Protein AF-A0A1X7UA14-F1 (afdb_monomer_lite)

pLDDT: mean 78.99, std 15.37, range [37.97, 97.25]

Radius of gyration: 41.85 Å; chains: 1; bounding box: 56×118×153 Å

Secondary structure (DSSP, 8-state):
--SHHHHHHHHHHTT------PPPPTT-EEEE-TTSSEESSEEEEEEEETTTTEEEEEEEETT--HHHHHHHHHHTT-S-BSSS--EE----TT---STTSPPEEEEEEE-SS--SSGGGSEEEEGGG--S-TT-SSEEEEEEEB-SSS-STT-PPTT-EEEEE-SSTTEEEEEEEETTEEEEEBSTT--HHHHHHHHHHTT-SEEEEEEEE--S----EEE--B-TT---SSGGGGBPPPSS--SS--TTSEEEEEEE--GGG--TT--TT-----------HHHHHHHHHHHHHHHHHHHHHHHHHHHHHHHHHHHHHHHHHHHHHHHHHHHHHHHHHHHHHHHHHHHSSS---

Structure (mmCIF, N/CA/C/O backbone):
data_AF-A0A1X7UA14-F1
#
_entry.id   AF-A0A1X7UA14-F1
#
loop_
_atom_site.group_PDB
_atom_site.id
_atom_site.type_symbol
_atom_site.label_atom_id
_atom_site.label_alt_id
_atom_site.label_comp_id
_atom_site.label_asym_id
_atom_site.label_entity_id
_atom_site.label_seq_id
_atom_site.pdbx_PDB_ins_code
_atom_site.Cartn_x
_atom_site.Cartn_y
_atom_site.Cartn_z
_atom_site.occupancy
_atom_site.B_iso_or_equiv
_atom_site.auth_seq_id
_atom_site.auth_comp_id
_atom_site.auth_asym_id
_atom_site.auth_atom_id
_atom_site.pdbx_PDB_model_num
ATOM 1 N N . MET A 1 1 ? -9.432 -53.716 8.516 1.00 47.81 1 MET A N 1
ATOM 2 C CA . MET A 1 1 ? -8.532 -52.624 8.961 1.00 47.81 1 MET A CA 1
ATOM 3 C C . MET A 1 1 ? -7.978 -51.760 7.819 1.00 47.81 1 MET A C 1
ATOM 5 O O . MET A 1 1 ? -7.181 -50.879 8.092 1.00 47.81 1 MET A O 1
ATOM 9 N N . THR A 1 2 ? -8.410 -51.934 6.564 1.00 50.75 2 THR A N 1
ATOM 10 C CA . THR A 1 2 ? -7.801 -51.258 5.398 1.00 50.75 2 THR A CA 1
ATOM 11 C C . THR A 1 2 ? -8.654 -50.152 4.762 1.00 50.75 2 THR A C 1
ATOM 13 O O . THR A 1 2 ? -8.115 -49.353 4.011 1.00 50.75 2 THR A O 1
ATOM 16 N N . ALA A 1 3 ? -9.944 -50.031 5.102 1.00 46.97 3 ALA A N 1
ATOM 17 C CA . ALA A 1 3 ? -10.831 -49.023 4.501 1.00 46.97 3 ALA A CA 1
ATOM 18 C C . ALA A 1 3 ? -10.836 -47.656 5.225 1.00 46.97 3 ALA A C 1
ATOM 20 O O . ALA A 1 3 ? -11.060 -46.629 4.596 1.00 46.97 3 ALA A O 1
ATOM 21 N N . VAL A 1 4 ? -10.543 -47.612 6.533 1.00 48.75 4 VAL A N 1
ATOM 22 C CA . VAL A 1 4 ? -10.518 -46.348 7.307 1.00 48.75 4 VAL A CA 1
ATOM 23 C C . VAL A 1 4 ? -9.235 -45.548 7.041 1.00 48.75 4 VAL A C 1
ATOM 25 O O . VAL A 1 4 ? -9.242 -44.323 7.085 1.00 48.75 4 VAL A O 1
ATOM 28 N N . LEU A 1 5 ? -8.141 -46.228 6.676 1.00 40.81 5 LEU A N 1
ATOM 29 C CA . LEU A 1 5 ? -6.859 -45.582 6.389 1.00 40.81 5 LEU A CA 1
ATOM 30 C C . LEU A 1 5 ? -6.841 -44.884 5.014 1.00 40.81 5 LEU A C 1
ATOM 32 O O . LEU A 1 5 ? -6.104 -43.925 4.839 1.00 40.81 5 LEU A O 1
ATOM 36 N N . GLN A 1 6 ? -7.683 -45.299 4.058 1.00 51.53 6 GLN A N 1
ATOM 37 C CA . GLN A 1 6 ? -7.767 -44.682 2.723 1.00 51.53 6 GLN A CA 1
ATOM 38 C C . GLN A 1 6 ? -8.616 -43.400 2.682 1.00 51.53 6 GLN A C 1
ATOM 40 O O . GLN A 1 6 ? -8.448 -42.595 1.772 1.00 51.53 6 GLN A O 1
ATOM 45 N N . LEU A 1 7 ? -9.483 -43.177 3.676 1.00 45.91 7 LEU A N 1
ATOM 46 C CA . LEU A 1 7 ? -10.298 -41.959 3.788 1.00 45.91 7 LEU A CA 1
ATOM 47 C C . LEU A 1 7 ? -9.614 -40.841 4.593 1.00 45.91 7 LEU A C 1
ATOM 49 O O . LEU A 1 7 ? -10.025 -39.690 4.498 1.00 45.91 7 LEU A O 1
ATOM 53 N N . LEU A 1 8 ? -8.557 -41.153 5.352 1.00 44.88 8 LEU A N 1
ATOM 54 C CA . LEU A 1 8 ? -7.804 -40.172 6.147 1.00 44.88 8 LEU A CA 1
ATOM 55 C C . LEU A 1 8 ? -6.575 -39.602 5.420 1.00 44.88 8 LEU A C 1
ATOM 57 O O . LEU A 1 8 ? -6.094 -38.536 5.789 1.00 44.88 8 LEU A O 1
ATOM 61 N N . VAL A 1 9 ? -6.088 -40.265 4.367 1.00 47.78 9 VAL A N 1
ATOM 62 C CA . VAL A 1 9 ? -4.932 -39.799 3.577 1.00 47.78 9 VAL A CA 1
ATOM 63 C C . VAL A 1 9 ? -5.232 -38.508 2.786 1.00 47.78 9 VAL A C 1
ATOM 65 O O . VAL A 1 9 ? -4.385 -37.616 2.816 1.00 47.78 9 VAL A O 1
ATOM 68 N N . PRO A 1 10 ? -6.416 -38.306 2.162 1.00 44.31 10 PRO A N 1
ATOM 69 C CA . PRO A 1 10 ? -6.724 -37.042 1.482 1.00 44.31 10 PRO A CA 1
ATOM 70 C C . PRO A 1 10 ? -6.964 -35.881 2.462 1.00 44.31 10 PRO A C 1
ATOM 72 O O . PRO A 1 10 ? -6.681 -34.733 2.135 1.00 44.31 10 PRO A O 1
ATOM 75 N N . LEU A 1 11 ? -7.452 -36.176 3.675 1.00 42.97 11 LEU A N 1
ATOM 76 C CA . LEU A 1 11 ? -7.699 -35.186 4.732 1.00 42.97 11 LEU A CA 1
ATOM 77 C C . LEU A 1 11 ? -6.410 -34.744 5.444 1.00 42.97 11 LEU A C 1
ATOM 79 O O . LEU A 1 11 ? -6.326 -33.596 5.868 1.00 42.97 11 LEU A O 1
ATOM 83 N N . LEU A 1 12 ? -5.388 -35.606 5.527 1.00 38.22 12 LEU A N 1
ATOM 84 C CA . LEU A 1 12 ? -4.070 -35.221 6.051 1.00 38.22 12 LEU A CA 1
ATOM 85 C C . LEU A 1 12 ? -3.212 -34.444 5.034 1.00 38.22 12 LEU A C 1
ATOM 87 O O . LEU A 1 12 ? -2.356 -33.665 5.441 1.00 38.22 12 LEU A O 1
ATOM 91 N N . LEU A 1 13 ? -3.437 -34.630 3.728 1.00 41.09 13 LEU A N 1
ATOM 92 C CA . LEU A 1 13 ? -2.699 -33.926 2.666 1.00 41.09 13 LEU A CA 1
ATOM 93 C C . LEU A 1 13 ? -3.220 -32.506 2.389 1.00 41.09 13 LEU A C 1
ATOM 95 O O . LEU A 1 13 ? -2.492 -31.699 1.820 1.00 41.09 13 LEU A O 1
ATOM 99 N N . ALA A 1 14 ? -4.431 -32.162 2.837 1.00 42.72 14 ALA A N 1
ATOM 100 C CA . ALA A 1 14 ? -4.956 -30.797 2.740 1.00 42.72 14 ALA A CA 1
ATOM 101 C C . ALA A 1 14 ? -4.338 -29.824 3.768 1.00 42.72 14 ALA A C 1
ATOM 103 O O . ALA A 1 14 ? -4.493 -28.615 3.632 1.00 42.72 14 ALA A O 1
ATOM 104 N N . ALA A 1 15 ? -3.623 -30.326 4.784 1.00 43.19 15 ALA A N 1
ATOM 105 C CA . ALA A 1 15 ? -3.025 -29.506 5.842 1.00 43.19 15 ALA A CA 1
ATOM 106 C C . ALA A 1 15 ? -1.594 -29.019 5.534 1.00 43.19 15 ALA A C 1
ATOM 108 O O . ALA A 1 15 ? -0.998 -28.327 6.357 1.00 43.19 15 ALA A O 1
ATOM 109 N N . ILE A 1 16 ? -1.022 -29.388 4.381 1.00 44.94 16 ILE A N 1
ATOM 110 C CA . ILE A 1 16 ? 0.333 -28.977 3.976 1.00 44.94 16 ILE A CA 1
ATOM 111 C C . ILE A 1 16 ? 0.411 -28.775 2.457 1.00 44.94 16 ILE A C 1
ATOM 113 O O . ILE A 1 16 ? 1.412 -29.115 1.828 1.00 44.94 16 ILE A O 1
ATOM 117 N N . ALA A 1 17 ? -0.637 -28.225 1.837 1.00 37.97 17 ALA A N 1
ATOM 118 C CA . ALA A 1 17 ? -0.396 -27.558 0.567 1.00 37.97 17 ALA A CA 1
ATOM 119 C C . ALA A 1 17 ? 0.553 -26.390 0.891 1.00 37.97 17 ALA A C 1
ATOM 121 O O . ALA A 1 17 ? 0.173 -25.534 1.697 1.00 37.97 17 ALA A O 1
ATOM 122 N N . PRO A 1 18 ? 1.796 -26.359 0.368 1.00 43.94 18 PRO A N 1
ATOM 123 C CA . PRO A 1 18 ? 2.566 -25.131 0.428 1.00 43.94 18 PRO A CA 1
ATOM 124 C C . PRO A 1 18 ? 1.669 -24.056 -0.178 1.00 43.94 18 PRO A C 1
ATOM 126 O O . PRO A 1 18 ? 1.014 -24.327 -1.188 1.00 43.94 18 PRO A O 1
ATOM 129 N N . VAL A 1 19 ? 1.591 -22.887 0.468 1.00 51.53 19 VAL A N 1
ATOM 130 C CA . VAL A 1 19 ? 1.054 -21.678 -0.162 1.00 51.53 19 VAL A CA 1
ATOM 131 C C . VAL A 1 19 ? 1.671 -21.675 -1.549 1.00 51.53 19 VAL A C 1
ATOM 133 O O . VAL A 1 19 ? 2.894 -21.603 -1.669 1.00 51.53 19 VAL A O 1
ATOM 136 N N . GLN A 1 20 ? 0.863 -21.956 -2.570 1.00 47.09 20 GLN A N 1
ATOM 137 C CA . GLN A 1 20 ? 1.367 -21.993 -3.925 1.00 47.09 20 GLN A CA 1
ATOM 138 C C . GLN A 1 20 ? 1.848 -20.573 -4.144 1.00 47.09 20 GLN A C 1
ATOM 140 O O . GLN A 1 20 ? 1.012 -19.674 -4.127 1.00 47.09 20 GLN A O 1
ATOM 145 N N . ALA A 1 21 ? 3.170 -20.381 -4.197 1.00 54.56 21 ALA A N 1
ATOM 146 C CA . ALA A 1 21 ? 3.760 -19.074 -4.409 1.00 54.56 21 ALA A CA 1
ATOM 147 C C . ALA A 1 21 ? 3.108 -18.543 -5.681 1.00 54.56 21 ALA A C 1
ATOM 149 O O . ALA A 1 21 ? 3.330 -19.077 -6.774 1.00 54.56 21 ALA A O 1
ATOM 150 N N . ALA A 1 22 ? 2.183 -17.603 -5.510 1.00 67.50 22 ALA A N 1
ATOM 151 C CA . ALA A 1 22 ? 1.614 -16.918 -6.636 1.00 67.50 22 ALA A CA 1
ATOM 152 C C . ALA A 1 22 ? 2.805 -16.174 -7.240 1.00 67.50 22 ALA A C 1
ATOM 154 O O . ALA A 1 22 ? 3.550 -15.491 -6.538 1.00 67.50 22 ALA A O 1
ATOM 155 N N . GLY A 1 23 ? 3.064 -16.389 -8.529 1.00 83.44 23 GLY A N 1
ATOM 156 C CA . GLY A 1 23 ? 4.008 -15.527 -9.228 1.00 83.44 23 GLY A CA 1
ATOM 157 C C . GLY A 1 23 ? 3.571 -14.061 -9.090 1.00 83.44 23 GLY A C 1
ATOM 158 O O . GLY A 1 23 ? 2.425 -13.801 -8.708 1.00 83.44 23 GLY A O 1
ATOM 159 N N . PRO A 1 24 ? 4.449 -13.104 -9.416 1.00 90.19 24 PRO A N 1
ATOM 160 C CA . PRO A 1 24 ? 4.102 -11.692 -9.338 1.00 90.19 24 PRO A CA 1
ATOM 161 C C . PRO A 1 24 ? 2.819 -11.391 -10.126 1.00 90.19 24 PRO A C 1
ATOM 163 O O . PRO A 1 24 ? 2.603 -11.890 -11.236 1.00 90.19 24 PRO A O 1
ATOM 166 N N . SER A 1 25 ? 1.948 -10.580 -9.535 1.00 91.94 25 SER A N 1
ATOM 167 C CA . SER A 1 25 ? 0.769 -10.029 -10.185 1.00 91.94 25 SER A CA 1
ATOM 168 C C . SER A 1 25 ? 1.175 -8.913 -11.144 1.00 91.94 25 SER A C 1
ATOM 170 O O . SER A 1 25 ? 2.172 -8.214 -10.963 1.00 91.94 25 SER A O 1
ATOM 172 N N . ASN A 1 26 ? 0.355 -8.693 -12.174 1.00 93.12 26 ASN A N 1
ATOM 173 C CA . ASN A 1 26 ? 0.520 -7.554 -13.068 1.00 93.12 26 ASN A CA 1
ATOM 174 C C . ASN A 1 26 ? 0.621 -6.243 -12.272 1.00 93.12 26 ASN A C 1
ATOM 176 O O . ASN A 1 26 ? -0.222 -5.971 -11.421 1.00 93.12 26 ASN A O 1
ATOM 180 N N . GLY A 1 27 ? 1.621 -5.426 -12.577 1.00 92.88 27 GLY A N 1
ATOM 181 C CA . GLY A 1 27 ? 1.855 -4.158 -11.902 1.00 92.88 27 GLY A CA 1
ATOM 182 C C . GLY A 1 27 ? 2.607 -4.250 -10.579 1.00 92.88 27 GLY A C 1
ATOM 183 O O . GLY A 1 27 ? 2.785 -3.203 -9.957 1.00 92.88 27 GLY A O 1
ATOM 184 N N . ASP A 1 28 ? 3.062 -5.437 -10.164 1.00 94.38 28 ASP A N 1
ATOM 185 C CA . ASP A 1 28 ? 3.907 -5.570 -8.980 1.00 94.38 28 ASP A CA 1
ATOM 186 C C . ASP A 1 28 ? 5.175 -4.730 -9.088 1.00 94.38 28 ASP A C 1
ATOM 188 O O . ASP A 1 28 ? 5.792 -4.641 -10.153 1.00 94.38 28 ASP A O 1
ATOM 192 N N . LEU A 1 29 ? 5.567 -4.127 -7.967 1.00 94.44 29 LEU A N 1
ATOM 193 C CA . LEU A 1 29 ? 6.741 -3.272 -7.869 1.00 94.44 29 LEU A CA 1
ATOM 194 C C . LEU A 1 29 ? 7.830 -3.922 -7.027 1.00 94.44 29 LEU A C 1
ATOM 196 O O . LEU A 1 29 ? 7.560 -4.610 -6.042 1.00 94.44 29 LEU A O 1
ATOM 200 N N . ARG A 1 30 ? 9.077 -3.611 -7.372 1.00 92.25 30 ARG A N 1
ATOM 201 C CA . ARG A 1 30 ? 10.235 -3.837 -6.505 1.00 92.25 30 ARG A CA 1
ATOM 202 C C . ARG A 1 30 ? 11.231 -2.696 -6.640 1.00 92.25 30 ARG A C 1
ATOM 204 O O . ARG A 1 30 ? 11.323 -2.064 -7.695 1.00 92.25 30 ARG A O 1
ATOM 211 N N . LEU A 1 31 ? 11.989 -2.465 -5.574 1.00 91.44 31 LEU A N 1
ATOM 212 C CA . LEU A 1 31 ? 13.153 -1.587 -5.593 1.00 91.44 31 LEU A CA 1
ATOM 213 C C . LEU A 1 31 ? 14.404 -2.453 -5.656 1.00 91.44 31 LEU A C 1
ATOM 215 O O . LEU A 1 31 ? 14.527 -3.413 -4.895 1.00 91.44 31 LEU A O 1
ATOM 219 N N . VAL A 1 32 ? 15.317 -2.133 -6.566 1.00 89.75 32 VAL A N 1
ATOM 220 C CA . VAL A 1 32 ? 16.557 -2.891 -6.767 1.00 89.75 32 VAL A CA 1
ATOM 221 C C . VAL A 1 32 ? 17.751 -2.018 -6.401 1.00 89.75 32 VAL A C 1
ATOM 223 O O . VAL A 1 32 ? 17.850 -0.876 -6.842 1.00 89.75 32 VAL A O 1
ATOM 226 N N . ASN A 1 33 ? 18.632 -2.519 -5.540 1.00 84.38 33 ASN A N 1
ATOM 227 C CA . ASN A 1 33 ? 19.829 -1.788 -5.123 1.00 84.38 33 ASN A CA 1
ATOM 228 C C . ASN A 1 33 ? 20.939 -1.849 -6.188 1.00 84.38 33 ASN A C 1
ATOM 230 O O . ASN A 1 33 ? 20.841 -2.576 -7.174 1.00 84.38 33 ASN A O 1
ATOM 234 N N . SER A 1 34 ? 22.049 -1.156 -5.929 1.00 71.00 34 SER A N 1
ATOM 235 C CA . SER A 1 34 ? 23.219 -1.106 -6.818 1.00 71.00 34 SER A CA 1
ATOM 236 C C . SER A 1 34 ? 23.961 -2.432 -7.023 1.00 71.00 34 SER A C 1
ATOM 238 O O . SER A 1 34 ? 24.929 -2.491 -7.777 1.00 71.00 34 SER A O 1
ATOM 240 N N . THR A 1 35 ? 23.555 -3.505 -6.338 1.00 71.94 35 THR A N 1
ATOM 241 C CA . THR A 1 35 ? 24.084 -4.858 -6.553 1.00 71.94 35 THR A CA 1
ATOM 242 C C . THR A 1 35 ? 23.110 -5.754 -7.320 1.00 71.94 35 THR A C 1
ATOM 244 O O . THR A 1 35 ? 23.381 -6.945 -7.471 1.00 71.94 35 THR A O 1
ATOM 247 N N . GLY A 1 36 ? 21.993 -5.203 -7.814 1.00 68.81 36 GLY A N 1
ATOM 248 C CA . GLY A 1 36 ? 20.972 -5.931 -8.571 1.00 68.81 36 GLY A CA 1
ATOM 249 C C . GLY A 1 36 ? 20.000 -6.744 -7.706 1.00 68.81 36 GLY A C 1
ATOM 250 O O . GLY A 1 36 ? 19.187 -7.493 -8.242 1.00 68.81 36 GLY A O 1
ATOM 251 N N . GLY A 1 37 ? 20.064 -6.623 -6.375 1.00 74.12 37 GLY A N 1
ATOM 252 C CA . GLY A 1 37 ? 19.201 -7.353 -5.440 1.00 74.12 37 GLY A CA 1
ATOM 253 C C . GLY A 1 37 ? 17.972 -6.553 -4.987 1.00 74.12 37 GLY A C 1
ATOM 254 O O . GLY A 1 37 ? 18.018 -5.319 -4.971 1.00 74.12 37 GLY A O 1
ATOM 255 N N . PRO A 1 38 ? 16.879 -7.225 -4.567 1.00 78.75 38 PRO A N 1
ATOM 256 C CA . PRO A 1 38 ? 15.721 -6.541 -4.008 1.00 78.75 38 PRO A CA 1
ATOM 257 C C . PRO A 1 38 ? 16.111 -5.793 -2.732 1.00 78.75 38 PRO A C 1
ATOM 259 O O . PRO A 1 38 ? 16.848 -6.296 -1.880 1.00 78.75 38 PRO A O 1
ATOM 262 N N . SER A 1 39 ? 15.588 -4.586 -2.596 1.00 85.00 39 SER A N 1
ATOM 263 C CA . SER A 1 39 ? 15.793 -3.704 -1.461 1.00 85.00 39 SER A CA 1
ATOM 264 C C . SER A 1 39 ? 14.446 -3.261 -0.915 1.00 85.00 39 SER A C 1
ATOM 266 O O . SER A 1 39 ? 13.519 -2.974 -1.666 1.00 85.00 39 SER A O 1
ATOM 268 N N . ALA A 1 40 ? 14.332 -3.220 0.411 1.00 82.06 40 ALA A N 1
ATOM 269 C CA . ALA A 1 40 ? 13.072 -2.892 1.065 1.00 82.06 40 ALA A CA 1
ATOM 270 C C . ALA A 1 40 ? 12.764 -1.389 0.988 1.00 82.06 40 ALA A C 1
ATOM 272 O O . ALA A 1 40 ? 11.647 -0.995 0.683 1.00 82.06 40 ALA A O 1
ATOM 273 N N . LEU A 1 41 ? 13.754 -0.539 1.272 1.00 85.88 41 LEU A N 1
ATOM 274 C CA . LEU A 1 41 ? 13.518 0.888 1.514 1.00 85.88 41 LEU A CA 1
ATOM 275 C C . LEU A 1 41 ? 13.961 1.792 0.374 1.00 85.88 41 LEU A C 1
ATOM 277 O O . LEU A 1 41 ? 13.436 2.895 0.260 1.00 85.88 41 LEU A O 1
ATOM 281 N N . GLU A 1 42 ? 14.919 1.366 -0.445 1.00 88.88 42 GLU A N 1
ATOM 282 C CA . GLU A 1 42 ? 15.432 2.218 -1.513 1.00 88.88 42 GLU A CA 1
ATOM 283 C C . GLU A 1 42 ? 16.012 1.448 -2.693 1.00 88.88 42 GLU A C 1
ATOM 285 O O . GLU A 1 42 ? 16.594 0.382 -2.509 1.00 88.88 42 GLU A O 1
ATOM 290 N N . GLY A 1 43 ? 15.894 1.990 -3.900 1.00 90.19 43 GLY A N 1
ATOM 291 C CA . GLY A 1 43 ? 16.455 1.370 -5.096 1.00 90.19 43 GLY A CA 1
ATOM 292 C C . GLY A 1 43 ? 15.859 1.891 -6.397 1.00 90.19 43 GLY A C 1
ATOM 293 O O . GLY A 1 43 ? 14.924 2.695 -6.402 1.00 90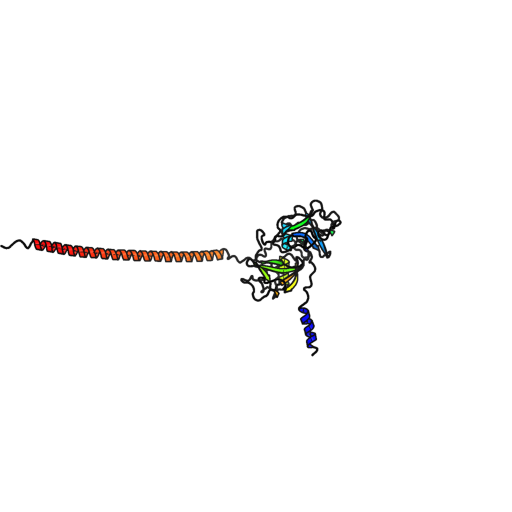.19 43 GLY A O 1
ATOM 294 N N . ALA A 1 44 ? 16.390 1.394 -7.511 1.00 89.81 44 ALA A N 1
ATOM 295 C CA . ALA A 1 44 ? 15.836 1.596 -8.840 1.00 89.81 44 ALA A CA 1
ATOM 296 C C . ALA A 1 44 ? 14.466 0.912 -8.953 1.00 89.81 44 ALA A C 1
ATOM 298 O O . ALA A 1 44 ? 14.308 -0.257 -8.585 1.00 89.81 44 ALA A O 1
ATOM 299 N N . LEU A 1 45 ? 13.474 1.650 -9.450 1.00 92.06 45 LEU A N 1
ATOM 300 C CA . LEU A 1 45 ? 12.113 1.149 -9.604 1.00 92.06 45 LEU A CA 1
ATOM 301 C C . LEU A 1 45 ? 11.998 0.172 -10.773 1.00 92.06 45 LEU A C 1
ATOM 303 O O . LEU A 1 45 ? 12.281 0.518 -11.923 1.00 92.06 45 LEU A O 1
ATOM 307 N N . GLN A 1 46 ? 11.468 -1.011 -10.483 1.00 92.75 46 GLN A N 1
ATOM 308 C CA . GLN A 1 46 ? 11.078 -1.986 -11.491 1.00 92.75 46 GLN A CA 1
ATOM 309 C C . GLN A 1 46 ? 9.619 -2.391 -11.322 1.00 92.75 46 GLN A C 1
ATOM 311 O O . GLN A 1 46 ? 9.092 -2.417 -10.207 1.00 92.75 46 GLN A O 1
ATOM 316 N N . ILE A 1 47 ? 8.991 -2.727 -12.445 1.00 94.25 47 ILE A N 1
ATOM 317 C CA . ILE A 1 47 ? 7.611 -3.201 -12.514 1.00 94.25 47 ILE A CA 1
ATOM 318 C C . ILE A 1 47 ? 7.546 -4.551 -13.222 1.00 94.25 47 ILE A C 1
ATOM 320 O O . ILE A 1 47 ? 8.277 -4.790 -14.188 1.00 94.25 47 ILE A O 1
ATOM 324 N N . TYR A 1 48 ? 6.655 -5.418 -12.760 1.00 94.00 48 TYR A N 1
ATOM 325 C CA . TYR A 1 48 ? 6.291 -6.644 -13.452 1.00 94.00 48 TYR A CA 1
ATOM 326 C C . TYR A 1 48 ? 5.070 -6.421 -14.346 1.00 94.00 48 TYR A C 1
ATOM 328 O O . TYR A 1 48 ? 4.032 -5.952 -13.876 1.00 94.00 48 TYR A O 1
ATOM 336 N N . LEU A 1 49 ? 5.154 -6.791 -15.626 1.00 92.00 49 LEU A N 1
ATOM 337 C CA . LEU A 1 49 ? 3.992 -6.819 -16.520 1.00 92.00 49 LEU A CA 1
ATOM 338 C C . LEU A 1 49 ? 3.647 -8.256 -16.906 1.00 92.00 49 LEU A C 1
ATOM 340 O O . LEU A 1 49 ? 4.428 -8.946 -17.567 1.00 92.00 49 LEU A O 1
ATOM 344 N N . ALA A 1 50 ? 2.436 -8.690 -16.553 1.00 88.50 50 ALA A N 1
ATOM 345 C CA . ALA A 1 50 ? 1.986 -10.064 -16.785 1.00 88.50 50 ALA A CA 1
ATOM 346 C C . ALA A 1 50 ? 1.808 -10.402 -18.275 1.00 88.50 50 ALA A C 1
ATOM 348 O O . ALA A 1 50 ? 1.858 -11.571 -18.645 1.00 88.50 50 ALA A O 1
ATOM 349 N N . THR A 1 51 ? 1.637 -9.397 -19.141 1.00 82.88 51 THR A N 1
ATOM 350 C CA . THR A 1 51 ? 1.546 -9.582 -20.600 1.00 82.88 51 THR A CA 1
ATOM 351 C C . THR A 1 51 ? 2.811 -10.200 -21.188 1.00 82.88 51 THR A C 1
ATOM 35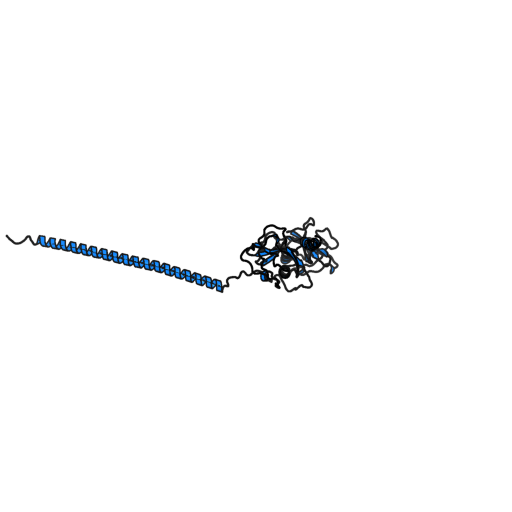3 O O . THR A 1 51 ? 2.719 -11.029 -22.089 1.00 82.88 51 THR A O 1
ATOM 356 N N . ASN A 1 52 ? 3.975 -9.825 -20.651 1.00 78.75 52 ASN A N 1
ATOM 357 C CA . ASN A 1 52 ? 5.280 -10.305 -21.109 1.00 78.75 52 ASN A CA 1
ATOM 358 C C . ASN A 1 52 ? 5.913 -11.291 -20.122 1.00 78.75 52 ASN A C 1
ATOM 360 O O . ASN A 1 52 ? 6.880 -11.967 -20.462 1.00 78.75 52 ASN A O 1
ATOM 364 N N . GLY A 1 53 ? 5.375 -11.379 -18.904 1.00 88.56 53 GLY A N 1
ATOM 365 C CA . GLY A 1 53 ? 5.888 -12.247 -17.855 1.00 88.56 53 GLY A CA 1
ATOM 366 C C . GLY A 1 53 ? 7.258 -11.817 -17.329 1.00 88.56 53 GLY A C 1
ATOM 367 O O . GLY A 1 53 ? 8.002 -12.658 -16.826 1.00 88.56 53 GLY A O 1
ATOM 368 N N . THR A 1 54 ? 7.613 -10.536 -17.461 1.00 90.12 54 THR A N 1
ATOM 369 C CA . THR A 1 54 ? 8.955 -10.019 -17.169 1.00 90.12 54 THR A CA 1
ATOM 370 C C . THR A 1 54 ? 8.935 -8.812 -16.241 1.00 90.12 54 THR A C 1
ATOM 372 O O . THR A 1 54 ? 7.990 -8.021 -16.213 1.00 90.12 54 THR A O 1
ATOM 375 N N . TRP A 1 55 ? 10.030 -8.674 -15.494 1.00 91.69 55 TRP A N 1
ATOM 376 C CA . TRP A 1 55 ? 10.393 -7.442 -14.806 1.00 91.69 55 TRP A CA 1
ATOM 377 C C . TRP A 1 55 ? 11.083 -6.490 -15.777 1.00 91.69 55 TRP A C 1
ATOM 379 O O . TRP A 1 55 ? 11.879 -6.923 -16.612 1.00 91.69 55 TRP A O 1
ATOM 389 N N . GLY A 1 56 ? 10.816 -5.198 -15.636 1.00 89.94 56 GLY A N 1
ATOM 390 C CA . GLY A 1 56 ? 11.470 -4.178 -16.439 1.00 89.94 56 GLY A CA 1
ATOM 391 C C . GLY A 1 56 ? 11.499 -2.814 -15.776 1.00 89.94 56 GLY A C 1
ATOM 392 O O . GLY A 1 56 ? 10.831 -2.572 -14.766 1.00 89.94 56 GLY A O 1
ATOM 393 N N . ALA A 1 57 ? 12.307 -1.927 -16.346 1.00 89.50 57 ALA A N 1
ATOM 394 C CA . ALA A 1 57 ? 12.486 -0.588 -15.816 1.00 89.50 57 ALA A CA 1
ATOM 395 C C . ALA A 1 57 ? 11.273 0.308 -16.114 1.00 89.50 57 ALA A C 1
ATOM 397 O O . ALA A 1 57 ? 10.532 0.106 -17.085 1.00 89.50 57 ALA A O 1
ATOM 398 N N . VAL A 1 58 ? 11.084 1.318 -15.266 1.00 90.69 58 VAL A N 1
ATOM 399 C CA . VAL A 1 58 ? 10.040 2.338 -15.412 1.00 90.69 58 VAL A CA 1
ATOM 400 C C . VAL A 1 58 ? 10.696 3.675 -15.726 1.00 90.69 58 VAL A C 1
ATOM 402 O O . VAL A 1 58 ? 11.385 4.230 -14.876 1.00 90.69 58 VAL A O 1
ATOM 405 N N . CYS A 1 59 ? 10.459 4.217 -16.917 1.00 88.94 59 CYS A N 1
ATOM 406 C CA . CYS A 1 59 ? 10.988 5.519 -17.315 1.00 88.94 59 CYS A CA 1
ATOM 407 C C . CYS A 1 59 ? 10.028 6.648 -16.936 1.00 88.94 59 CYS A C 1
ATOM 409 O O . CYS A 1 59 ? 8.869 6.680 -17.367 1.00 88.94 59 CYS A O 1
ATOM 411 N N . VAL A 1 60 ? 10.530 7.607 -16.160 1.00 86.94 60 VAL A N 1
ATOM 412 C CA . VAL A 1 60 ? 9.804 8.818 -15.761 1.00 86.94 60 VAL A CA 1
ATOM 413 C C . VAL A 1 60 ? 10.395 10.049 -16.435 1.00 86.94 60 VAL A C 1
ATOM 415 O O . VAL A 1 60 ? 11.579 10.088 -16.771 1.00 86.94 60 VAL A O 1
ATOM 418 N N . ARG A 1 61 ? 9.568 11.080 -16.629 1.00 78.62 61 ARG A N 1
ATOM 419 C CA . ARG A 1 61 ? 10.021 12.371 -17.160 1.00 78.62 61 ARG A CA 1
ATOM 420 C C . ARG A 1 61 ? 10.733 13.175 -16.068 1.00 78.62 61 ARG A C 1
ATOM 422 O O . ARG A 1 61 ? 10.252 13.208 -14.942 1.00 78.62 61 ARG A O 1
ATOM 429 N N . ALA A 1 62 ? 11.837 13.853 -16.376 1.00 67.00 62 ALA A N 1
ATOM 430 C CA . ALA A 1 62 ? 12.521 14.736 -15.430 1.00 67.00 62 ALA A CA 1
ATOM 431 C C . ALA A 1 62 ? 11.565 15.830 -14.946 1.00 67.00 62 ALA A C 1
ATOM 433 O O . ALA A 1 62 ? 10.781 16.388 -15.717 1.00 67.00 62 ALA A O 1
ATOM 434 N N . GLY A 1 63 ? 11.616 16.109 -13.644 1.00 65.44 63 GLY A N 1
ATOM 435 C CA . GLY A 1 63 ? 10.593 16.911 -12.974 1.00 65.44 63 GLY A CA 1
ATOM 436 C C . GLY A 1 63 ? 9.340 16.115 -12.590 1.00 65.44 63 GLY A C 1
ATOM 437 O O . GLY A 1 63 ? 8.370 16.720 -12.134 1.00 65.44 63 GLY A O 1
ATOM 438 N N . SER A 1 64 ? 9.354 14.782 -12.739 1.00 65.06 64 SER A N 1
ATOM 439 C CA . SER A 1 64 ? 8.364 13.878 -12.149 1.00 65.06 64 SER A CA 1
ATOM 440 C C . SER A 1 64 ? 8.158 14.213 -10.674 1.00 65.06 64 SER A C 1
ATOM 442 O O . SER A 1 64 ? 9.103 14.434 -9.915 1.00 65.06 64 SER A O 1
ATOM 444 N N . ASN A 1 65 ? 6.893 14.295 -10.296 1.00 69.81 65 ASN A N 1
ATOM 445 C CA . ASN A 1 65 ? 6.426 14.951 -9.090 1.00 69.81 65 ASN A CA 1
ATOM 446 C C . ASN A 1 65 ? 6.441 14.035 -7.852 1.00 69.81 65 ASN A C 1
ATOM 448 O O . ASN A 1 65 ? 6.606 12.817 -7.935 1.00 69.81 65 ASN A O 1
ATOM 452 N N . LYS A 1 66 ? 6.258 14.640 -6.671 1.00 82.62 66 LYS A N 1
ATOM 453 C CA . LYS A 1 66 ? 6.201 13.960 -5.363 1.00 82.62 66 LYS A CA 1
ATOM 454 C C . LYS A 1 66 ? 5.117 12.871 -5.321 1.00 82.62 66 LYS A C 1
ATOM 456 O O . LYS A 1 66 ? 5.235 11.893 -4.584 1.00 82.62 66 LYS A O 1
ATOM 461 N N . GLU A 1 67 ? 4.066 13.033 -6.114 1.00 87.62 67 GLU A N 1
ATOM 462 C CA . GLU A 1 67 ? 2.924 12.133 -6.218 1.00 87.62 67 GLU A CA 1
ATOM 463 C C . GLU A 1 67 ? 3.309 10.749 -6.754 1.00 87.62 67 GLU A C 1
ATOM 465 O O . GLU A 1 67 ? 2.813 9.746 -6.236 1.00 87.62 67 GLU A O 1
ATOM 470 N N . LEU A 1 68 ? 4.220 10.674 -7.732 1.00 90.25 68 LEU A N 1
ATOM 471 C CA . LEU A 1 68 ? 4.708 9.403 -8.276 1.00 90.25 68 LEU A CA 1
ATOM 472 C C . LEU A 1 68 ? 5.483 8.603 -7.225 1.00 90.25 68 LEU A C 1
ATOM 474 O O . LEU A 1 68 ? 5.172 7.439 -6.985 1.00 90.25 68 LEU A O 1
ATOM 478 N N . TYR A 1 69 ? 6.438 9.233 -6.540 1.00 90.06 69 TYR A N 1
ATOM 479 C CA . TYR A 1 69 ? 7.212 8.564 -5.492 1.00 90.06 69 TYR A CA 1
ATOM 480 C C . TYR A 1 69 ? 6.318 8.100 -4.332 1.00 90.06 69 TYR A C 1
ATOM 482 O O . TYR A 1 69 ? 6.473 6.986 -3.834 1.00 90.06 69 TYR A O 1
ATOM 490 N N . ASN A 1 70 ? 5.327 8.909 -3.941 1.00 88.38 70 ASN A N 1
ATOM 491 C CA . ASN A 1 70 ? 4.338 8.497 -2.944 1.00 88.38 70 ASN A CA 1
ATOM 492 C C . ASN A 1 70 ? 3.484 7.316 -3.415 1.00 88.38 70 ASN A C 1
ATOM 494 O O . ASN A 1 70 ? 3.257 6.409 -2.624 1.00 88.38 70 ASN A O 1
ATOM 498 N N . THR A 1 71 ? 3.049 7.306 -4.678 1.00 89.94 71 THR A N 1
ATOM 499 C CA . THR A 1 71 ? 2.297 6.189 -5.279 1.00 89.94 71 THR A CA 1
ATOM 500 C C . THR A 1 71 ? 3.094 4.888 -5.190 1.00 89.94 71 THR A C 1
ATOM 502 O O . THR A 1 71 ? 2.580 3.881 -4.711 1.00 89.94 71 THR A O 1
ATOM 505 N N . VAL A 1 72 ? 4.375 4.923 -5.573 1.00 92.19 72 VAL A N 1
ATOM 506 C CA . VAL A 1 72 ? 5.275 3.760 -5.512 1.00 92.19 72 VAL A CA 1
ATOM 507 C C . VAL A 1 72 ? 5.448 3.266 -4.079 1.00 92.19 72 VAL A C 1
ATOM 509 O O . VAL A 1 72 ? 5.217 2.094 -3.796 1.00 92.19 72 VAL A O 1
ATOM 512 N N . CYS A 1 73 ? 5.823 4.156 -3.157 1.00 89.81 73 CYS A N 1
ATOM 513 C CA . CYS A 1 73 ? 6.053 3.767 -1.770 1.00 89.81 73 CYS A CA 1
ATOM 514 C C . CYS A 1 73 ? 4.783 3.235 -1.101 1.00 89.81 73 CYS A C 1
ATOM 516 O O . CYS A 1 73 ? 4.862 2.275 -0.342 1.00 89.81 73 CYS A O 1
ATOM 518 N N . GLN A 1 74 ? 3.615 3.800 -1.411 1.00 86.56 74 GLN A N 1
ATOM 519 C CA . GLN A 1 74 ? 2.340 3.306 -0.892 1.00 86.56 74 GLN A CA 1
ATOM 520 C C . GLN A 1 74 ? 1.958 1.944 -1.450 1.00 86.56 74 GLN A C 1
ATOM 522 O O . GLN A 1 74 ? 1.527 1.089 -0.677 1.00 86.56 74 GLN A O 1
ATOM 527 N N . GLN A 1 75 ? 2.167 1.706 -2.745 1.00 90.38 75 GLN A N 1
ATOM 528 C CA . GLN A 1 75 ? 1.945 0.386 -3.330 1.00 90.38 75 GLN A CA 1
ATOM 529 C C . GLN A 1 75 ? 2.872 -0.676 -2.705 1.00 90.38 75 GLN A C 1
ATOM 531 O O . GLN A 1 75 ? 2.461 -1.817 -2.521 1.00 90.38 75 GLN A O 1
ATOM 536 N N . LEU A 1 76 ? 4.089 -0.291 -2.304 1.00 89.25 76 LEU A N 1
ATOM 537 C CA . LEU A 1 76 ? 5.031 -1.136 -1.555 1.00 89.25 76 LEU A CA 1
ATOM 538 C C . LEU A 1 76 ? 4.698 -1.266 -0.050 1.00 89.25 76 LEU A C 1
ATOM 540 O O . LEU A 1 76 ? 5.436 -1.915 0.689 1.00 89.25 76 LEU A O 1
ATOM 544 N N . GLY A 1 77 ? 3.614 -0.646 0.429 1.00 83.38 77 GLY A N 1
ATOM 545 C CA . GLY A 1 77 ? 3.162 -0.720 1.824 1.00 83.38 77 GLY A CA 1
ATOM 546 C C . GLY A 1 77 ? 3.743 0.343 2.768 1.00 83.38 77 GLY A C 1
ATOM 547 O O . GLY A 1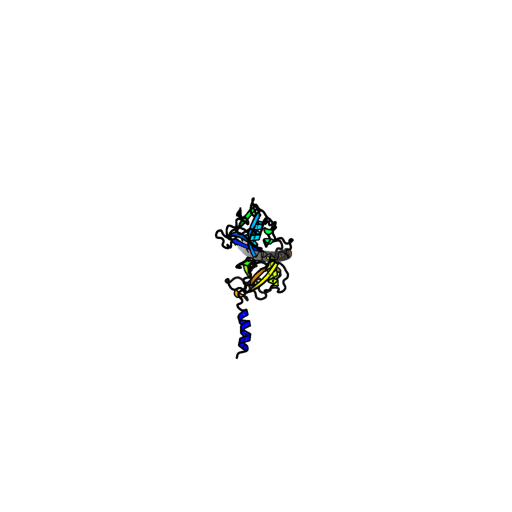 77 ? 3.442 0.334 3.964 1.00 83.38 77 GLY A O 1
ATOM 548 N N . TYR A 1 78 ? 4.542 1.287 2.266 1.00 83.69 78 TYR A N 1
ATOM 549 C CA . TYR A 1 78 ? 5.083 2.411 3.037 1.00 83.69 78 TYR A CA 1
ATOM 550 C C . TYR A 1 78 ? 4.121 3.604 3.072 1.00 83.69 78 TYR A C 1
ATOM 552 O O . TYR A 1 78 ? 3.242 3.766 2.233 1.00 83.69 78 TYR A O 1
ATOM 560 N N . THR A 1 79 ? 4.282 4.503 4.044 1.00 77.75 79 THR A N 1
ATOM 561 C CA . THR A 1 79 ? 3.374 5.656 4.185 1.00 77.75 79 THR A CA 1
ATOM 562 C C . THR A 1 79 ? 3.608 6.739 3.126 1.00 77.75 79 THR A C 1
ATOM 564 O O . THR A 1 79 ? 2.684 7.482 2.790 1.00 77.75 79 THR A O 1
ATOM 567 N N . GLY A 1 80 ? 4.824 6.829 2.584 1.00 82.81 80 GLY A N 1
ATOM 568 C CA . GLY A 1 80 ? 5.201 7.784 1.544 1.00 82.81 80 GLY A CA 1
ATOM 569 C C . GLY A 1 80 ? 6.697 7.749 1.234 1.00 82.81 80 GLY A C 1
ATOM 570 O O . GLY A 1 80 ? 7.441 6.946 1.805 1.00 82.81 80 GLY A O 1
ATOM 571 N N . ALA A 1 81 ? 7.124 8.631 0.333 1.00 87.25 81 ALA A N 1
ATOM 572 C CA . ALA A 1 81 ? 8.511 8.744 -0.109 1.00 87.25 81 ALA A CA 1
ATOM 573 C C . ALA A 1 81 ? 9.290 9.846 0.620 1.00 87.25 81 ALA A C 1
ATOM 575 O O . ALA A 1 81 ? 8.758 10.930 0.877 1.00 87.25 81 ALA A O 1
ATOM 576 N N . ASP A 1 82 ? 10.566 9.589 0.900 1.00 85.19 82 ASP A N 1
ATOM 577 C CA . ASP A 1 82 ? 11.489 10.511 1.571 1.00 85.19 82 ASP A CA 1
ATOM 578 C C . ASP A 1 82 ? 12.155 11.486 0.576 1.00 85.19 82 ASP A C 1
ATOM 580 O O . ASP A 1 82 ? 13.367 11.494 0.376 1.00 85.19 82 ASP A O 1
ATOM 584 N N . GLY A 1 83 ? 11.332 12.291 -0.109 1.00 73.50 83 GLY A N 1
ATOM 585 C CA . GLY A 1 83 ? 11.772 13.303 -1.080 1.00 73.50 83 GLY A CA 1
ATOM 586 C C . GLY A 1 83 ? 11.445 12.978 -2.543 1.00 73.50 83 GLY A C 1
ATOM 587 O O . GLY A 1 83 ? 10.723 12.031 -2.851 1.00 73.50 83 GLY A O 1
ATOM 588 N N . THR A 1 84 ? 11.933 13.822 -3.456 1.00 66.50 84 THR A N 1
ATOM 589 C CA . THR A 1 84 ? 11.902 13.586 -4.909 1.00 66.50 84 THR A CA 1
ATOM 590 C C . THR A 1 84 ? 13.245 12.984 -5.301 1.00 66.50 84 THR A C 1
ATOM 592 O O . THR A 1 84 ? 14.268 13.660 -5.189 1.00 66.50 84 THR A O 1
ATOM 595 N N . GLY A 1 85 ? 13.249 11.699 -5.648 1.00 63.12 85 GLY A N 1
ATOM 596 C CA . GLY A 1 85 ? 14.469 10.914 -5.833 1.00 63.12 85 GLY A CA 1
ATOM 597 C C . GLY A 1 85 ? 15.377 11.377 -6.978 1.00 63.12 85 GLY A C 1
ATOM 598 O O . GLY A 1 85 ? 15.019 12.220 -7.800 1.00 63.12 85 GLY A O 1
ATOM 599 N N . SER A 1 86 ? 16.569 10.779 -7.025 1.00 70.25 86 SER A N 1
ATOM 600 C CA . SER A 1 86 ? 17.457 10.815 -8.194 1.00 70.25 86 SER A CA 1
ATOM 601 C C . SER A 1 86 ? 16.909 9.897 -9.295 1.00 70.25 86 SER A C 1
ATOM 603 O O . SER A 1 86 ? 15.992 9.109 -9.053 1.00 70.25 86 SER A O 1
ATOM 605 N N . TYR A 1 87 ? 17.456 9.965 -10.504 1.00 77.38 87 TYR A N 1
ATOM 606 C CA . TYR A 1 87 ? 17.126 9.029 -11.577 1.00 77.38 87 TYR A CA 1
ATOM 607 C C . TYR A 1 87 ? 18.374 8.606 -12.344 1.00 77.38 87 TYR A C 1
ATOM 609 O O . TYR A 1 87 ? 19.344 9.356 -12.456 1.00 77.38 87 TYR A O 1
ATOM 617 N N . VAL A 1 88 ? 18.337 7.382 -12.861 1.00 73.88 88 VAL A N 1
ATOM 618 C CA . VAL A 1 88 ? 19.385 6.803 -13.699 1.00 73.88 88 VAL A CA 1
ATOM 619 C C . VAL A 1 88 ? 19.016 7.042 -15.159 1.00 73.88 88 VAL A C 1
ATOM 621 O O . VAL A 1 88 ? 17.934 6.658 -15.601 1.00 73.88 88 VAL A O 1
ATOM 624 N N . THR A 1 89 ? 19.891 7.725 -15.894 1.00 73.62 89 THR A N 1
ATOM 625 C CA . THR A 1 89 ? 19.699 8.085 -17.309 1.00 73.62 89 THR A CA 1
ATOM 626 C C . THR A 1 89 ? 20.362 7.068 -18.241 1.00 73.62 89 THR A C 1
ATOM 628 O O . THR A 1 89 ? 21.198 6.281 -17.798 1.00 73.62 89 THR A O 1
ATOM 631 N N . ASN A 1 90 ? 20.067 7.144 -19.544 1.00 69.38 90 ASN A N 1
ATOM 632 C CA . ASN A 1 90 ? 20.679 6.319 -20.603 1.00 69.38 90 ASN A CA 1
ATOM 633 C C . ASN A 1 90 ? 20.367 4.813 -20.480 1.00 69.38 90 ASN A C 1
ATOM 635 O O . ASN A 1 90 ? 21.194 3.964 -20.826 1.00 69.38 90 ASN A O 1
ATOM 639 N N . VAL A 1 91 ? 19.179 4.481 -19.967 1.00 75.50 91 VAL A N 1
ATOM 640 C CA . VAL A 1 91 ? 18.680 3.101 -19.875 1.00 75.50 91 VAL A CA 1
ATOM 641 C C . VAL A 1 91 ? 17.837 2.803 -21.106 1.00 75.50 91 VAL A C 1
ATOM 643 O O . VAL A 1 91 ? 16.662 3.132 -21.131 1.00 75.50 91 VAL A O 1
ATOM 646 N N . SER A 1 92 ? 18.403 2.158 -22.120 1.00 71.88 92 SER A N 1
ATOM 647 C CA . SER A 1 92 ? 17.673 1.841 -23.352 1.00 71.88 92 SER A CA 1
ATOM 648 C C . SER A 1 92 ? 17.425 0.341 -23.501 1.00 71.88 92 SER A C 1
ATOM 650 O O . SER A 1 92 ? 18.080 -0.490 -22.872 1.00 71.88 92 SER A O 1
ATOM 652 N N . VAL A 1 93 ? 16.494 -0.029 -24.385 1.00 70.69 93 VAL A N 1
ATOM 653 C CA . VAL A 1 93 ? 16.185 -1.441 -24.706 1.00 70.69 93 VAL A CA 1
ATOM 654 C C . VAL A 1 93 ? 17.411 -2.183 -25.246 1.00 70.69 93 VAL A C 1
ATOM 656 O O . VAL A 1 93 ? 17.519 -3.396 -25.095 1.00 70.69 93 VAL A O 1
ATOM 659 N N . ASN A 1 94 ? 18.351 -1.452 -25.850 1.00 67.62 94 ASN A N 1
ATOM 660 C CA . ASN A 1 94 ? 19.560 -2.004 -26.456 1.00 67.62 94 ASN A CA 1
ATOM 661 C C . ASN A 1 94 ? 20.767 -1.999 -25.505 1.00 67.62 94 ASN A C 1
ATOM 663 O O . ASN A 1 94 ? 21.751 -2.684 -25.771 1.00 67.62 94 ASN A O 1
ATOM 667 N N . ASN A 1 95 ? 20.702 -1.241 -24.408 1.00 62.69 95 ASN A N 1
ATOM 668 C CA . ASN A 1 95 ? 21.774 -1.099 -23.427 1.00 62.69 95 ASN A CA 1
ATOM 669 C C . ASN A 1 95 ? 21.346 -1.700 -22.079 1.00 62.69 95 ASN A C 1
ATOM 671 O O . ASN A 1 95 ? 21.355 -1.030 -21.049 1.00 62.69 95 ASN A O 1
ATOM 675 N N . VAL A 1 96 ? 20.922 -2.969 -22.106 1.00 62.69 96 VAL A N 1
ATOM 676 C CA . VAL A 1 96 ? 20.537 -3.729 -20.909 1.00 62.69 96 VAL A CA 1
ATOM 677 C C . VAL A 1 96 ? 21.808 -4.079 -20.142 1.00 62.69 96 VAL A C 1
ATOM 679 O O . VAL A 1 96 ? 22.520 -5.018 -20.497 1.00 62.69 96 VAL A O 1
ATOM 682 N N . THR A 1 97 ? 22.146 -3.288 -19.131 1.00 56.19 97 THR A N 1
ATOM 683 C CA . THR A 1 97 ? 23.456 -3.384 -18.477 1.00 56.19 97 THR A CA 1
ATOM 684 C C . THR A 1 97 ? 23.524 -4.442 -17.372 1.00 56.19 97 THR A C 1
ATOM 686 O O . THR A 1 97 ? 24.636 -4.848 -17.040 1.00 56.19 97 THR A O 1
ATOM 689 N N . ASN A 1 98 ? 22.396 -4.934 -16.836 1.00 64.31 98 ASN A N 1
ATOM 690 C CA . ASN A 1 98 ? 22.276 -5.966 -15.781 1.00 64.31 98 ASN A CA 1
ATOM 691 C C . ASN A 1 98 ? 20.811 -6.054 -15.267 1.00 64.31 98 ASN A C 1
ATOM 693 O O . ASN A 1 98 ? 19.943 -5.310 -15.719 1.00 64.31 98 ASN A O 1
ATOM 697 N N . ASP A 1 99 ? 20.541 -6.927 -14.283 1.00 66.38 99 ASP A N 1
ATOM 698 C CA . ASP A 1 99 ? 19.243 -7.030 -13.579 1.00 66.38 99 ASP A CA 1
ATOM 699 C C . ASP A 1 99 ? 18.843 -5.755 -12.808 1.00 66.38 99 ASP A C 1
ATOM 701 O O . ASP A 1 99 ? 17.693 -5.628 -12.390 1.00 66.38 99 ASP A O 1
ATOM 705 N N . GLU A 1 100 ? 19.769 -4.813 -12.605 1.00 68.62 100 GLU A N 1
ATOM 706 C CA . GLU A 1 100 ? 19.520 -3.513 -11.969 1.00 68.62 100 GLU A CA 1
ATOM 707 C C . GL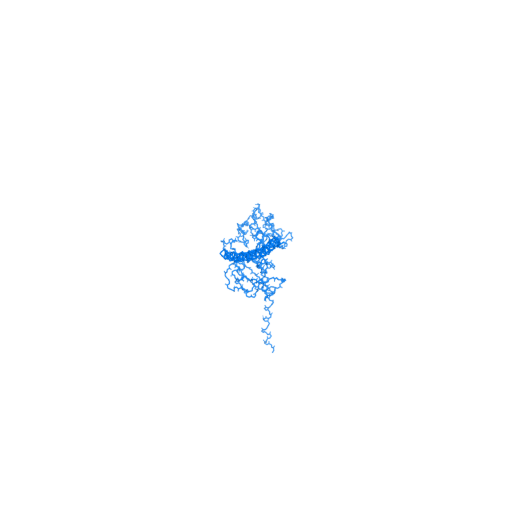U A 1 100 ? 18.746 -2.575 -12.910 1.00 68.62 100 GLU A C 1
ATOM 709 O O . GLU A 1 100 ? 17.781 -1.932 -12.486 1.00 68.62 100 GLU A O 1
ATOM 714 N N . PHE A 1 101 ? 19.093 -2.583 -14.205 1.00 74.06 101 PHE A N 1
ATOM 715 C CA . PHE A 1 101 ? 18.465 -1.774 -15.256 1.00 74.06 101 PHE A CA 1
ATOM 716 C C . PHE A 1 101 ? 18.019 -2.640 -16.446 1.00 74.06 101 PHE A C 1
ATOM 718 O O . PHE A 1 101 ? 18.580 -2.544 -17.543 1.00 74.06 101 PHE A O 1
ATOM 725 N N . PRO A 1 102 ? 17.004 -3.505 -16.246 1.00 80.75 102 PRO A N 1
ATOM 726 C CA . PRO A 1 102 ? 16.417 -4.285 -17.325 1.00 80.75 102 PRO A CA 1
ATOM 727 C C . PRO A 1 102 ? 15.788 -3.365 -18.376 1.00 80.75 102 PRO A C 1
ATOM 729 O O . PRO A 1 102 ? 15.505 -2.194 -18.111 1.00 80.75 102 PRO A O 1
ATOM 732 N N . ALA A 1 103 ? 15.510 -3.921 -19.559 1.00 84.69 103 ALA A N 1
ATOM 733 C CA . ALA A 1 103 ? 14.825 -3.192 -20.621 1.00 84.69 103 ALA A CA 1
ATOM 734 C C . ALA A 1 103 ? 13.564 -2.487 -20.073 1.00 84.69 103 ALA A C 1
ATOM 736 O O . ALA A 1 103 ? 12.774 -3.111 -19.348 1.00 84.69 103 ALA A O 1
ATOM 737 N N . PRO A 1 104 ? 13.365 -1.194 -20.380 1.00 86.81 104 PRO A N 1
ATOM 738 C CA . PRO A 1 104 ? 12.184 -0.485 -19.927 1.00 86.81 104 PRO A CA 1
ATOM 739 C C . PRO A 1 104 ? 10.900 -1.117 -20.463 1.00 86.81 104 PRO A C 1
ATOM 741 O O . PRO A 1 104 ? 10.815 -1.477 -21.636 1.00 86.81 104 PRO A O 1
ATOM 744 N N . LEU A 1 105 ? 9.886 -1.217 -19.606 1.00 89.75 105 LEU A N 1
ATOM 745 C CA . LEU A 1 105 ? 8.549 -1.680 -19.991 1.00 89.75 105 LEU A CA 1
ATOM 746 C C . LEU A 1 105 ? 7.551 -0.529 -20.093 1.00 89.75 105 LEU A C 1
ATOM 748 O O . LEU A 1 105 ? 6.638 -0.574 -20.919 1.00 89.75 105 LEU A O 1
ATOM 752 N N . LEU A 1 106 ? 7.745 0.506 -19.274 1.00 89.88 106 LEU A N 1
ATOM 753 C CA . LEU A 1 106 ? 6.912 1.702 -19.242 1.00 89.88 106 LEU A CA 1
ATOM 754 C C . LEU A 1 106 ? 7.752 2.945 -19.520 1.00 89.88 106 LEU A C 1
ATOM 756 O O . LEU A 1 106 ? 8.869 3.070 -19.017 1.00 89.88 106 LEU A O 1
ATOM 760 N N . THR A 1 107 ? 7.177 3.895 -20.250 1.00 87.56 107 THR A N 1
ATOM 761 C CA . THR A 1 107 ? 7.758 5.222 -20.462 1.00 87.56 107 THR A CA 1
ATOM 762 C C . THR A 1 107 ? 6.730 6.333 -20.306 1.00 87.56 107 THR A C 1
ATOM 764 O O . THR A 1 107 ? 5.521 6.095 -20.329 1.00 87.56 107 THR A O 1
ATOM 767 N N . GLY A 1 108 ? 7.214 7.558 -20.098 1.00 84.00 108 GLY A N 1
ATOM 768 C CA . GLY A 1 108 ? 6.369 8.734 -19.903 1.00 84.00 108 GLY A CA 1
ATOM 769 C C . GLY A 1 108 ? 5.487 8.650 -18.657 1.00 84.00 108 GLY A C 1
ATOM 770 O O . GLY A 1 108 ? 4.419 9.261 -18.641 1.00 84.00 108 GLY A O 1
ATOM 771 N N . VAL A 1 109 ? 5.899 7.889 -17.635 1.00 89.50 109 VAL A N 1
ATOM 772 C CA . VAL A 1 109 ? 5.065 7.676 -16.448 1.00 89.50 109 VAL A CA 1
ATOM 773 C C . VAL A 1 109 ? 4.930 8.974 -15.651 1.00 89.50 109 VAL A C 1
ATOM 775 O O . VAL A 1 109 ? 5.926 9.565 -15.227 1.00 89.50 109 VAL A O 1
ATOM 778 N N . GLN A 1 110 ? 3.688 9.412 -15.440 1.00 87.62 110 GLN A N 1
ATOM 779 C CA . GLN A 1 110 ? 3.346 10.634 -14.714 1.00 87.62 110 GLN A CA 1
ATOM 780 C C . GLN A 1 110 ? 2.062 10.464 -13.892 1.00 87.62 110 GLN A C 1
ATOM 782 O O . GLN A 1 110 ? 1.030 10.014 -14.394 1.00 87.62 110 GLN A O 1
ATOM 787 N N . CYS A 1 111 ? 2.098 10.863 -12.622 1.00 87.50 111 CYS A N 1
ATOM 788 C CA . CYS A 1 111 ? 0.954 10.761 -11.718 1.00 87.50 111 CYS A CA 1
ATOM 789 C C . CYS A 1 111 ? 0.413 12.163 -11.408 1.00 87.50 111 CYS A C 1
ATOM 791 O O . CYS A 1 111 ? 1.105 12.960 -10.792 1.00 87.50 111 CYS A O 1
ATOM 793 N N . SER A 1 112 ? -0.821 12.496 -11.798 1.00 86.38 112 SER A N 1
ATOM 794 C CA . SER A 1 112 ? -1.439 13.798 -11.461 1.00 86.38 112 SER A CA 1
ATOM 795 C C . SER A 1 112 ? -1.905 13.905 -10.005 1.00 86.38 112 SER A C 1
ATOM 797 O O . SER A 1 112 ? -2.209 14.991 -9.520 1.00 86.38 112 SER A O 1
ATOM 799 N N . SER A 1 113 ? -2.003 12.770 -9.319 1.00 85.12 113 SER A N 1
ATOM 800 C CA . SER A 1 113 ? -2.352 12.637 -7.910 1.00 85.12 113 SER A CA 1
ATOM 801 C C . SER A 1 113 ? -1.590 11.445 -7.337 1.00 85.12 113 SER A C 1
ATOM 803 O O . SER A 1 113 ? -0.982 10.680 -8.087 1.00 85.12 113 SER A O 1
ATOM 805 N N . VAL A 1 114 ? -1.626 11.272 -6.019 1.00 84.94 114 VAL A N 1
ATOM 806 C CA . VAL A 1 114 ? -1.188 10.013 -5.416 1.00 84.94 114 VAL A CA 1
ATOM 807 C C . VAL A 1 114 ? -2.229 8.959 -5.780 1.00 84.94 114 VAL A C 1
ATOM 809 O O . VAL A 1 114 ? -3.421 9.188 -5.598 1.00 84.94 114 VAL A O 1
ATOM 812 N N . TYR A 1 115 ? -1.806 7.826 -6.320 1.00 86.06 115 TYR A N 1
ATOM 813 C CA . TYR A 1 115 ? -2.676 6.684 -6.569 1.00 86.06 115 TYR A CA 1
ATOM 814 C C . TYR A 1 115 ? -2.226 5.512 -5.693 1.00 86.06 115 TYR A C 1
ATOM 816 O O . TYR A 1 115 ? -1.058 5.436 -5.327 1.00 86.06 115 TYR A O 1
ATOM 824 N N . PRO A 1 116 ? -3.123 4.574 -5.358 1.00 83.88 116 PRO A N 1
ATOM 825 C CA . PRO A 1 116 ? -2.738 3.381 -4.606 1.00 83.88 116 PRO A CA 1
ATOM 826 C C . PRO A 1 116 ? -1.973 2.346 -5.457 1.00 83.88 116 PRO A C 1
ATOM 828 O O . PRO A 1 116 ? -1.446 1.385 -4.916 1.00 83.88 116 PRO A O 1
ATOM 831 N N . HIS A 1 117 ? -1.912 2.526 -6.784 1.00 89.81 117 HIS A N 1
ATOM 832 C CA . HIS A 1 117 ? -1.258 1.596 -7.704 1.00 89.81 117 HIS A CA 1
ATOM 833 C C . HIS A 1 117 ? -0.674 2.341 -8.920 1.00 89.81 117 HIS A C 1
ATOM 835 O O . HIS A 1 117 ? -1.359 3.178 -9.516 1.00 89.81 117 HIS A O 1
ATOM 841 N N . LEU A 1 118 ? 0.566 2.036 -9.316 1.00 92.06 118 LEU A N 1
ATOM 842 C CA . LEU A 1 118 ? 1.341 2.775 -10.325 1.00 92.06 118 LEU A CA 1
ATOM 843 C C . LEU A 1 118 ? 0.704 2.740 -11.716 1.00 92.06 118 LEU A C 1
ATOM 845 O O . LEU A 1 118 ? 0.672 3.755 -12.405 1.00 92.06 118 LEU A O 1
ATOM 849 N N . LEU A 1 119 ? 0.114 1.605 -12.103 1.00 91.56 119 LEU A N 1
ATOM 850 C CA . LEU A 1 119 ? -0.616 1.471 -13.374 1.00 91.56 119 LEU A CA 1
ATOM 851 C C . LEU A 1 119 ? -1.920 2.298 -13.442 1.00 91.56 119 LEU A C 1
ATOM 853 O O . LEU A 1 119 ? -2.669 2.170 -14.406 1.00 91.56 119 LEU A O 1
ATOM 857 N N . ARG A 1 120 ? -2.219 3.132 -12.435 1.00 88.38 120 ARG A N 1
ATOM 858 C CA . ARG A 1 120 ? -3.274 4.162 -12.501 1.00 88.38 120 ARG A CA 1
ATOM 859 C C . ARG A 1 120 ? -2.752 5.540 -12.910 1.00 88.38 120 ARG A C 1
ATOM 861 O O . ARG A 1 120 ? -3.539 6.437 -13.200 1.00 88.38 120 ARG A O 1
ATOM 868 N N . CYS A 1 121 ? -1.438 5.725 -12.911 1.00 88.69 121 CYS A N 1
ATOM 869 C CA . CYS A 1 121 ? -0.817 6.918 -13.465 1.00 88.69 121 CYS A CA 1
ATOM 870 C C . CYS A 1 121 ? -0.924 6.907 -14.998 1.00 88.69 121 CYS A C 1
ATOM 872 O O . CYS A 1 121 ? -1.225 5.879 -15.602 1.00 88.69 121 CYS A O 1
ATOM 874 N N . GLY A 1 122 ? -0.682 8.046 -15.646 1.00 88.00 122 GLY A N 1
ATOM 875 C CA . GLY A 1 122 ? -0.523 8.065 -17.099 1.00 88.00 122 GLY A CA 1
ATOM 876 C C . GLY A 1 122 ? 0.809 7.419 -17.473 1.00 88.00 122 GLY A C 1
ATOM 877 O O . GLY A 1 122 ? 1.820 7.764 -16.868 1.00 88.00 122 GLY A O 1
ATOM 878 N N . TYR A 1 123 ? 0.813 6.495 -18.432 1.00 89.00 123 TYR A N 1
ATOM 879 C CA . TYR A 1 123 ? 2.013 5.832 -18.951 1.00 89.00 123 TYR A CA 1
ATOM 880 C C . TYR A 1 123 ? 1.817 5.416 -20.413 1.00 89.00 123 TYR A C 1
ATOM 882 O O . TYR A 1 123 ? 0.685 5.319 -20.891 1.00 89.00 123 TYR A O 1
ATOM 890 N N . THR A 1 124 ? 2.923 5.111 -21.087 1.00 87.94 124 THR A N 1
ATOM 891 C CA . THR A 1 124 ? 2.960 4.495 -22.419 1.00 87.94 124 THR A CA 1
ATOM 892 C C . THR A 1 124 ? 3.725 3.175 -22.336 1.00 87.94 124 THR A C 1
ATOM 894 O O . THR A 1 124 ? 4.769 3.108 -21.680 1.00 87.94 124 THR A O 1
ATOM 897 N N . LEU A 1 125 ? 3.219 2.120 -22.983 1.00 88.44 125 LEU A N 1
ATOM 898 C CA . LEU A 1 125 ? 3.937 0.849 -23.091 1.00 88.44 125 LEU A CA 1
ATOM 899 C C . LEU A 1 125 ? 5.088 0.989 -24.085 1.00 88.44 125 LEU A C 1
ATOM 901 O O . LEU A 1 125 ? 4.927 1.540 -25.172 1.00 88.44 125 LEU A O 1
ATOM 905 N N . VAL A 1 126 ? 6.251 0.454 -23.729 1.00 84.44 126 VAL A N 1
ATOM 906 C CA . VAL A 1 126 ? 7.445 0.541 -24.581 1.00 84.44 126 VAL A CA 1
ATOM 907 C C . VAL A 1 126 ? 7.291 -0.241 -25.889 1.00 84.44 126 VAL A C 1
ATOM 909 O O . VAL A 1 126 ? 7.868 0.142 -26.898 1.00 84.44 126 VAL A O 1
ATOM 912 N N . THR A 1 127 ? 6.451 -1.278 -25.928 1.00 77.62 127 THR A N 1
ATOM 913 C CA . THR A 1 127 ? 6.125 -1.996 -27.175 1.00 77.62 127 THR A CA 1
ATOM 914 C C . THR A 1 127 ? 5.473 -1.114 -28.238 1.00 77.62 127 THR A C 1
ATOM 916 O O . THR A 1 127 ? 5.489 -1.474 -29.413 1.00 77.62 127 THR A O 1
ATOM 919 N N . ASP A 1 128 ? 4.915 0.030 -27.840 1.00 69.94 128 ASP A N 1
ATOM 920 C CA . ASP A 1 128 ? 4.175 0.933 -28.720 1.00 69.94 128 ASP A CA 1
ATOM 921 C C . ASP A 1 128 ? 5.072 2.047 -29.302 1.00 69.94 128 ASP A C 1
ATOM 923 O O . ASP A 1 128 ? 4.595 2.896 -30.056 1.00 69.94 128 ASP A O 1
ATOM 927 N N . VAL A 1 129 ? 6.373 2.057 -28.974 1.00 69.44 129 VAL A N 1
ATOM 928 C CA . VAL A 1 129 ? 7.360 3.067 -29.400 1.00 69.44 129 VAL A CA 1
ATOM 929 C C . VAL A 1 129 ? 8.641 2.424 -29.955 1.00 69.44 129 VAL A C 1
ATOM 931 O O . VAL A 1 129 ? 9.056 1.360 -29.510 1.00 69.44 129 VAL A O 1
ATOM 934 N N . MET A 1 130 ? 9.267 3.066 -30.955 1.00 58.62 130 MET A N 1
ATOM 935 C CA . MET A 1 130 ? 10.434 2.537 -31.696 1.00 58.62 130 MET A CA 1
ATOM 936 C C . MET A 1 130 ? 11.750 3.325 -31.512 1.00 58.62 130 MET A C 1
ATOM 938 O O . MET A 1 130 ? 12.716 3.031 -32.208 1.00 58.62 130 MET A O 1
ATOM 942 N N . GLU A 1 131 ? 11.822 4.302 -30.603 1.00 64.56 131 GLU A N 1
ATOM 943 C CA . GLU A 1 131 ? 13.004 5.171 -30.422 1.00 64.56 131 GLU A CA 1
ATOM 944 C C . GLU A 1 131 ? 13.425 5.312 -28.951 1.00 64.56 131 GLU A C 1
ATOM 946 O O . GLU A 1 131 ? 12.664 4.935 -28.060 1.00 64.56 131 GLU A O 1
ATOM 951 N N . ASP A 1 132 ? 14.648 5.818 -28.738 1.00 56.72 132 ASP A N 1
ATOM 952 C CA . ASP A 1 132 ? 15.410 5.911 -27.485 1.00 56.72 132 ASP A CA 1
ATOM 953 C C . ASP A 1 132 ? 14.566 6.121 -26.218 1.00 56.72 132 ASP A C 1
ATOM 955 O O . ASP A 1 132 ? 14.100 7.209 -25.866 1.00 56.72 132 ASP A O 1
ATOM 959 N N . ILE A 1 133 ? 14.360 5.014 -25.506 1.00 73.50 133 ILE A N 1
ATOM 960 C CA . ILE A 1 133 ? 13.605 4.992 -24.261 1.00 73.50 133 ILE A CA 1
ATOM 961 C C . ILE A 1 133 ? 14.528 5.427 -23.125 1.00 73.50 133 ILE A C 1
ATOM 963 O O . ILE A 1 133 ? 15.675 4.995 -23.064 1.00 73.50 133 ILE A O 1
ATOM 967 N N . CYS A 1 134 ? 14.012 6.256 -22.209 1.00 77.44 134 CYS A N 1
ATOM 968 C CA . CYS A 1 134 ? 14.766 6.782 -21.064 1.00 77.44 134 CYS A CA 1
ATOM 969 C C . CYS A 1 134 ? 15.923 7.753 -21.435 1.00 77.44 134 CYS A C 1
ATOM 971 O O . CYS A 1 134 ? 16.917 7.842 -20.706 1.00 77.44 134 CYS A O 1
ATOM 973 N N . GLU A 1 135 ? 15.796 8.501 -22.539 1.00 70.75 135 GLU A N 1
ATOM 974 C CA . GLU A 1 135 ? 16.723 9.575 -22.944 1.00 70.75 135 GLU A CA 1
ATOM 975 C C . GLU A 1 135 ? 16.100 10.987 -22.814 1.00 70.75 135 GLU A C 1
ATOM 977 O O . GLU A 1 135 ? 14.937 11.134 -22.431 1.00 70.75 135 GLU A O 1
ATOM 982 N N . ASP A 1 136 ? 16.893 12.042 -23.043 1.00 65.25 136 ASP A N 1
ATOM 983 C CA . ASP A 1 136 ? 16.470 13.458 -23.067 1.00 65.25 136 ASP A CA 1
ATOM 984 C C . ASP A 1 136 ? 15.670 13.949 -21.850 1.00 65.25 136 ASP A C 1
ATOM 986 O O . ASP A 1 136 ? 14.529 14.415 -21.929 1.00 65.25 136 ASP A O 1
ATOM 990 N N . GLY A 1 137 ? 16.300 13.881 -20.676 1.00 68.69 137 GLY A N 1
ATOM 991 C CA . GLY A 1 137 ? 15.655 14.307 -19.436 1.00 68.69 137 GLY A CA 1
ATOM 992 C C . GLY A 1 137 ? 14.538 13.351 -19.032 1.00 68.69 137 GLY A C 1
ATOM 993 O O . GLY A 1 137 ? 13.535 13.776 -18.472 1.00 68.69 137 GLY A O 1
ATOM 994 N N . THR A 1 138 ? 14.688 12.064 -19.320 1.00 78.25 138 THR A N 1
ATOM 995 C CA . THR A 1 138 ? 13.917 10.985 -18.705 1.00 78.25 138 THR A CA 1
ATOM 996 C C . THR A 1 138 ? 14.885 9.976 -18.085 1.00 78.25 138 THR A C 1
ATOM 998 O O . THR A 1 138 ? 16.081 9.989 -18.378 1.00 78.25 138 THR A O 1
ATOM 1001 N N . GLY A 1 139 ? 14.412 9.157 -17.151 1.00 85.88 139 GLY A N 1
ATOM 1002 C CA . GLY A 1 139 ? 15.267 8.181 -16.480 1.00 85.88 139 GLY A CA 1
ATOM 1003 C C . GLY A 1 139 ? 14.491 7.234 -15.580 1.00 85.88 139 GLY A C 1
ATOM 1004 O O . GLY A 1 139 ? 13.297 7.422 -15.343 1.00 85.88 139 GLY A O 1
ATOM 1005 N N . VAL A 1 140 ? 15.178 6.216 -15.073 1.00 88.06 140 VAL A N 1
ATOM 1006 C CA . VAL A 1 140 ? 14.619 5.271 -14.102 1.00 88.06 140 VAL A CA 1
ATOM 1007 C C . VAL A 1 140 ? 14.699 5.899 -12.714 1.00 88.06 140 VAL A C 1
ATOM 1009 O O . VAL A 1 140 ? 15.803 6.236 -12.278 1.00 88.06 140 VAL A O 1
ATOM 1012 N N . PRO A 1 141 ? 13.580 6.086 -11.995 1.00 88.81 141 PRO A N 1
ATOM 1013 C CA . PRO A 1 141 ? 13.613 6.739 -10.699 1.00 88.81 141 PRO A CA 1
ATOM 1014 C C . PRO A 1 141 ? 14.283 5.831 -9.664 1.00 88.81 141 PRO A C 1
ATOM 1016 O O . PRO A 1 141 ? 13.947 4.652 -9.532 1.00 88.81 141 PRO A O 1
ATOM 1019 N N . TYR A 1 142 ? 15.200 6.413 -8.895 1.00 88.56 142 TYR A N 1
ATOM 1020 C CA . TYR A 1 142 ? 15.711 5.835 -7.661 1.00 88.56 142 TYR A CA 1
ATOM 1021 C C . TYR A 1 142 ? 14.814 6.305 -6.517 1.00 88.56 142 TYR A C 1
ATOM 1023 O O . TYR A 1 142 ? 14.754 7.497 -6.200 1.00 88.56 142 TYR A O 1
ATOM 1031 N N . VAL A 1 143 ? 14.052 5.381 -5.947 1.00 90.19 143 VAL A N 1
ATOM 1032 C CA . VAL A 1 143 ? 13.020 5.663 -4.946 1.00 90.19 143 VAL A CA 1
ATOM 1033 C C . VAL A 1 143 ? 13.586 5.385 -3.564 1.00 90.19 143 VAL A C 1
ATOM 1035 O O . VAL A 1 143 ? 14.239 4.367 -3.380 1.00 90.19 143 VAL A O 1
ATOM 1038 N N . THR A 1 144 ? 13.285 6.251 -2.597 1.00 89.06 144 THR A N 1
ATOM 1039 C CA . THR A 1 144 ? 13.555 6.027 -1.171 1.00 89.06 144 THR A CA 1
ATOM 1040 C C . THR A 1 144 ? 12.250 6.205 -0.401 1.00 89.06 144 THR A C 1
ATOM 1042 O O . THR A 1 144 ? 11.627 7.270 -0.442 1.00 89.06 144 THR A O 1
ATOM 1045 N N . CYS A 1 145 ? 11.808 5.155 0.283 1.00 88.25 145 CYS A N 1
ATOM 1046 C CA . CYS A 1 145 ? 10.592 5.144 1.083 1.00 88.25 145 CYS A CA 1
ATOM 1047 C C . CYS A 1 145 ? 10.895 5.417 2.555 1.00 88.25 145 CYS A C 1
ATOM 1049 O O . CYS A 1 145 ? 11.938 5.034 3.087 1.00 88.25 145 CYS A O 1
ATOM 1051 N N . MET A 1 146 ? 9.959 6.073 3.239 1.00 85.06 146 MET A N 1
ATOM 1052 C CA . MET A 1 146 ? 10.126 6.387 4.655 1.00 85.06 146 MET A CA 1
ATOM 1053 C C . MET A 1 146 ? 10.146 5.099 5.491 1.00 85.06 146 MET A C 1
ATOM 1055 O O . MET A 1 146 ? 9.186 4.328 5.494 1.00 85.06 146 MET A O 1
ATOM 1059 N N . SER A 1 147 ? 11.221 4.895 6.258 1.00 72.06 147 SER A N 1
ATOM 1060 C CA . SER A 1 147 ? 11.348 3.775 7.206 1.00 72.06 147 SER A CA 1
ATOM 1061 C C . SER A 1 147 ? 10.512 3.962 8.479 1.00 72.06 147 SER A C 1
ATOM 1063 O O . SER A 1 147 ? 10.272 3.010 9.222 1.00 72.06 147 SER A O 1
ATOM 1065 N N . SER A 1 148 ? 10.052 5.191 8.733 1.00 57.72 148 SER A N 1
ATOM 1066 C CA . SER A 1 148 ? 9.208 5.559 9.868 1.00 57.72 148 SER A CA 1
ATOM 1067 C C . SER A 1 148 ? 7.861 6.105 9.387 1.00 57.72 148 SER A C 1
ATOM 1069 O O . SER A 1 148 ? 7.788 6.778 8.365 1.00 57.72 148 SER A O 1
ATOM 1071 N N . ASN A 1 149 ? 6.796 5.793 10.138 1.00 46.31 149 ASN A N 1
ATOM 1072 C CA . ASN A 1 149 ? 5.374 6.118 9.903 1.00 46.31 149 ASN A CA 1
ATOM 1073 C C . ASN A 1 149 ? 5.043 7.633 9.883 1.00 46.31 149 ASN A C 1
ATOM 1075 O O . ASN A 1 149 ? 4.006 8.047 10.402 1.00 46.31 149 ASN A O 1
ATOM 1079 N N . LEU A 1 150 ? 5.911 8.491 9.358 1.00 44.38 150 LEU A N 1
ATOM 1080 C CA . LEU A 1 150 ? 5.766 9.940 9.421 1.00 44.38 150 LEU A CA 1
ATOM 1081 C C . LEU A 1 150 ? 5.745 10.537 8.017 1.00 44.38 150 LEU A C 1
ATOM 1083 O O . LEU A 1 150 ? 6.613 11.311 7.629 1.00 44.38 150 LEU A O 1
ATOM 1087 N N . THR A 1 151 ? 4.659 10.273 7.288 1.00 44.97 151 THR A N 1
ATOM 1088 C CA . THR A 1 151 ? 4.112 11.368 6.482 1.00 44.97 151 THR A CA 1
ATOM 1089 C C . THR A 1 151 ? 3.731 12.505 7.429 1.00 44.97 151 THR A C 1
ATOM 1091 O O . THR A 1 151 ? 3.468 12.287 8.613 1.00 44.97 151 THR A O 1
ATOM 1094 N N . SER A 1 152 ? 3.590 13.719 6.910 1.00 47.12 152 SER A N 1
ATOM 1095 C CA . SER A 1 152 ? 2.993 14.840 7.645 1.00 47.12 152 SER A CA 1
ATOM 1096 C C . SER A 1 152 ? 1.566 14.564 8.175 1.00 47.12 152 SER A C 1
ATOM 1098 O O . SER A 1 152 ? 1.017 15.417 8.865 1.00 47.12 152 SER A O 1
ATOM 1100 N N . SER A 1 153 ? 0.970 13.392 7.891 1.00 57.56 153 SER A N 1
ATOM 1101 C CA . SER A 1 153 ? -0.340 12.946 8.387 1.00 57.56 153 SER A CA 1
ATOM 1102 C C . SER A 1 153 ? -0.348 11.607 9.151 1.00 57.56 153 SER A C 1
ATOM 1104 O O . SER A 1 153 ? -1.381 11.280 9.729 1.00 57.56 153 SER A O 1
ATOM 1106 N N . GLY A 1 154 ? 0.744 10.827 9.168 1.00 69.75 154 GLY A N 1
ATOM 1107 C CA . GLY A 1 154 ? 0.763 9.454 9.704 1.00 69.75 154 GLY A CA 1
ATOM 1108 C C . GLY A 1 154 ? -0.234 8.492 9.021 1.00 69.75 154 GLY A C 1
ATOM 1109 O O . GLY A 1 154 ? -0.937 8.887 8.083 1.00 69.75 154 GLY A O 1
ATOM 1110 N N . PRO A 1 155 ? -0.292 7.214 9.450 1.00 79.31 155 PRO A N 1
ATOM 1111 C CA . PRO A 1 155 ? -1.339 6.293 9.022 1.00 79.31 155 PRO A CA 1
ATOM 1112 C C . PRO A 1 155 ? -2.704 6.678 9.607 1.00 79.31 155 PRO A C 1
ATOM 1114 O O . PRO A 1 155 ? -2.797 7.127 10.752 1.00 79.31 155 PRO A O 1
ATOM 1117 N N . TYR A 1 156 ? -3.776 6.478 8.840 1.00 81.94 156 TYR A N 1
ATOM 1118 C CA . TYR A 1 156 ? -5.137 6.797 9.278 1.00 81.94 156 TYR A CA 1
ATOM 1119 C C . TYR A 1 156 ? -5.874 5.560 9.829 1.00 81.94 156 TYR A C 1
ATOM 1121 O O . TYR A 1 156 ? -5.598 4.429 9.423 1.00 81.94 156 TYR A O 1
ATOM 1129 N N . PRO A 1 157 ? -6.835 5.731 10.754 1.00 85.00 157 PRO A N 1
ATOM 1130 C CA . PRO A 1 157 ? -7.655 4.632 11.271 1.00 85.00 157 PRO A CA 1
ATOM 1131 C C . PRO A 1 157 ? -8.359 3.858 10.149 1.00 85.00 157 PRO A C 1
ATOM 1133 O O . PRO A 1 157 ? -9.065 4.464 9.358 1.00 85.00 157 PRO A O 1
ATOM 1136 N N . GLY A 1 158 ? -8.217 2.536 10.073 1.00 88.12 158 GLY A N 1
ATOM 1137 C CA . GLY A 1 158 ? -8.786 1.716 8.992 1.00 88.12 158 GLY A CA 1
ATOM 1138 C C . GLY A 1 158 ? -7.918 1.640 7.731 1.00 88.12 158 GLY A C 1
ATOM 1139 O O . GLY A 1 158 ? -8.321 1.023 6.745 1.00 88.12 158 GLY A O 1
ATOM 1140 N N . GLN A 1 159 ? -6.720 2.232 7.747 1.00 88.19 159 GLN A N 1
ATOM 1141 C CA . GLN A 1 159 ? -5.721 1.992 6.712 1.00 88.19 159 GLN A CA 1
ATOM 1142 C C . GLN A 1 159 ? -5.278 0.527 6.732 1.00 88.19 159 GLN A C 1
ATOM 1144 O O . GLN A 1 159 ? -5.087 -0.052 7.803 1.00 88.19 159 GLN A O 1
ATOM 1149 N N . VAL A 1 160 ? -5.093 -0.046 5.545 1.00 90.38 160 VAL A N 1
ATOM 1150 C CA . VAL A 1 160 ? -4.611 -1.415 5.342 1.00 90.38 160 VAL A CA 1
ATOM 1151 C C . VAL A 1 160 ? -3.277 -1.409 4.603 1.00 90.38 160 VAL A C 1
ATOM 1153 O O . VAL A 1 160 ? -2.971 -0.454 3.889 1.00 90.38 160 VAL A O 1
ATOM 1156 N N . ALA A 1 161 ? -2.488 -2.461 4.794 1.00 89.75 161 ALA A N 1
ATOM 1157 C CA . ALA A 1 161 ? -1.234 -2.700 4.087 1.00 89.75 161 ALA A CA 1
ATOM 1158 C C . ALA A 1 161 ? -0.897 -4.199 4.100 1.00 89.75 161 ALA A C 1
ATOM 1160 O O . ALA A 1 161 ? -1.275 -4.913 5.036 1.00 89.75 161 ALA A O 1
ATOM 1161 N N . LEU A 1 162 ? -0.173 -4.657 3.078 1.00 90.06 162 LEU A N 1
ATOM 1162 C CA . LEU A 1 162 ? 0.391 -6.004 3.008 1.00 90.06 162 LEU A CA 1
ATOM 1163 C C . LEU A 1 162 ? 1.884 -5.922 3.320 1.00 90.06 162 LEU A C 1
ATOM 1165 O O . LEU A 1 162 ? 2.591 -5.082 2.772 1.00 90.06 162 LEU A O 1
ATOM 1169 N N . PHE A 1 163 ? 2.355 -6.763 4.237 1.00 85.19 163 PHE A N 1
ATOM 1170 C CA . PHE A 1 163 ? 3.761 -6.807 4.638 1.00 85.19 163 PHE A CA 1
ATOM 1171 C C . PHE A 1 163 ? 4.309 -8.219 4.544 1.00 85.19 163 PHE A C 1
ATOM 1173 O O . PHE A 1 163 ? 3.584 -9.185 4.758 1.00 85.19 163 PHE A O 1
ATOM 1180 N N . TYR A 1 164 ? 5.621 -8.332 4.341 1.00 82.88 164 TYR A N 1
ATOM 1181 C CA . TYR A 1 164 ? 6.320 -9.619 4.319 1.00 82.88 164 TYR A CA 1
ATOM 1182 C C . TYR A 1 164 ? 5.841 -10.588 3.222 1.00 82.88 164 TYR A C 1
ATOM 1184 O O . TYR A 1 164 ? 6.031 -11.796 3.353 1.00 82.88 164 TYR A O 1
ATOM 1192 N N . GLY A 1 165 ? 5.192 -10.073 2.177 1.00 85.38 165 GLY A N 1
ATOM 1193 C CA . GLY A 1 165 ? 5.043 -10.792 0.917 1.00 85.38 165 GLY A CA 1
ATOM 1194 C C . GLY A 1 165 ? 6.349 -10.774 0.136 1.00 85.38 165 GLY A C 1
ATOM 1195 O O . GLY A 1 165 ? 7.226 -9.946 0.408 1.00 85.38 165 GLY A O 1
ATOM 1196 N N . GLU A 1 166 ? 6.481 -11.687 -0.820 1.00 86.06 166 GLU A N 1
ATOM 1197 C CA . GLU A 1 166 ? 7.572 -11.611 -1.787 1.00 86.06 166 GLU A CA 1
ATOM 1198 C C . GLU A 1 166 ? 7.312 -10.435 -2.739 1.00 86.06 166 GLU A C 1
ATOM 1200 O O . GLU A 1 166 ? 8.222 -9.655 -3.031 1.00 86.06 166 GLU A O 1
ATOM 1205 N N . TRP A 1 167 ? 6.042 -10.251 -3.127 1.00 90.50 167 TRP A N 1
ATOM 1206 C CA . TRP A 1 167 ? 5.584 -9.220 -4.060 1.00 90.50 167 TRP A CA 1
ATOM 1207 C C . TRP A 1 167 ? 4.654 -8.190 -3.416 1.00 90.50 167 TRP A C 1
ATOM 1209 O O . TRP A 1 167 ? 4.014 -8.449 -2.397 1.00 90.50 167 TRP A O 1
ATOM 1219 N N . SER A 1 168 ? 4.541 -7.009 -4.034 1.00 90.69 168 SER A N 1
ATOM 1220 C CA . SER A 1 168 ? 3.695 -5.918 -3.525 1.00 90.69 168 SER A CA 1
ATOM 1221 C C . SER A 1 168 ? 2.199 -6.247 -3.490 1.00 90.69 168 SER A C 1
ATOM 1223 O O . SER A 1 168 ? 1.441 -5.594 -2.768 1.00 90.69 168 SER A O 1
ATOM 1225 N N . SER A 1 169 ? 1.755 -7.242 -4.260 1.00 93.62 169 SER A N 1
ATOM 1226 C CA . SER A 1 169 ? 0.374 -7.715 -4.293 1.00 93.62 169 SER A CA 1
ATOM 1227 C C . SER A 1 169 ? 0.059 -8.762 -3.234 1.00 93.62 169 SER A C 1
ATOM 1229 O O . SER A 1 169 ? -1.067 -9.252 -3.202 1.00 93.62 169 SER A O 1
ATOM 1231 N N . GLU A 1 170 ? 1.009 -9.149 -2.387 1.00 93.19 170 GLU A N 1
ATOM 1232 C CA . GLU A 1 170 ? 0.791 -10.192 -1.392 1.00 93.19 170 GLU A CA 1
ATOM 1233 C C . GLU A 1 170 ? 1.431 -9.886 -0.041 1.00 93.19 170 GLU A C 1
ATOM 1235 O O . GLU A 1 170 ? 2.277 -9.006 0.112 1.00 93.19 170 GLU A O 1
ATOM 1240 N N . GLY A 1 171 ? 0.994 -10.617 0.980 1.00 91.31 171 GLY A N 1
ATOM 1241 C CA . GLY A 1 171 ? 1.617 -10.565 2.292 1.00 91.31 171 GLY A CA 1
ATOM 1242 C C . GLY A 1 171 ? 0.645 -10.725 3.446 1.00 91.31 171 GLY A C 1
ATOM 1243 O O . GLY A 1 171 ? -0.558 -10.941 3.293 1.00 91.31 171 GLY A O 1
ATOM 1244 N N . LEU A 1 172 ? 1.200 -10.571 4.643 1.00 91.31 172 LEU A N 1
ATOM 1245 C CA . LEU A 1 172 ? 0.468 -10.457 5.893 1.00 91.31 172 LEU A CA 1
ATOM 1246 C C . LEU A 1 172 ? -0.380 -9.181 5.888 1.00 91.31 172 LEU A C 1
ATOM 1248 O O . LEU A 1 172 ? 0.163 -8.071 5.877 1.00 91.31 172 LEU A O 1
ATOM 1252 N N . LEU A 1 173 ? -1.698 -9.344 5.989 1.00 93.31 173 LEU A N 1
ATOM 1253 C CA . LEU A 1 173 ? -2.642 -8.239 6.097 1.00 93.31 173 LEU A CA 1
ATOM 1254 C C . LEU A 1 173 ? -2.521 -7.548 7.459 1.00 93.31 173 LEU A C 1
ATOM 1256 O O . LEU A 1 173 ? -2.784 -8.141 8.511 1.00 93.31 173 LEU A O 1
ATOM 1260 N N . GLN A 1 174 ? -2.182 -6.260 7.432 1.00 91.19 174 GLN A N 1
ATOM 1261 C CA . GLN A 1 174 ? -2.219 -5.386 8.598 1.00 91.19 174 GLN A CA 1
ATOM 1262 C C . GLN A 1 174 ? -3.259 -4.281 8.432 1.00 91.19 174 GLN A C 1
ATOM 1264 O O . GLN A 1 174 ? -3.460 -3.748 7.343 1.00 91.19 174 GLN A O 1
ATOM 1269 N N . VAL A 1 175 ? -3.892 -3.917 9.545 1.00 90.88 175 VAL A N 1
ATOM 1270 C CA . VAL A 1 175 ? -4.843 -2.811 9.660 1.00 90.88 175 VAL A CA 1
ATOM 1271 C C . VAL A 1 175 ? -4.414 -1.872 10.787 1.00 90.88 175 VAL A C 1
ATOM 1273 O O . VAL A 1 175 ? -3.994 -2.313 11.865 1.00 90.88 175 VAL A O 1
ATOM 1276 N N . TYR A 1 176 ? -4.497 -0.567 10.545 1.00 88.19 176 TYR A N 1
ATOM 1277 C CA . TYR A 1 176 ? -4.169 0.456 11.531 1.00 88.19 176 TYR A CA 1
ATOM 1278 C C . TYR A 1 176 ? -5.408 0.840 12.342 1.00 88.19 176 TYR A C 1
ATOM 1280 O O . TYR A 1 176 ? -6.328 1.476 11.831 1.00 88.19 176 TYR A O 1
ATOM 1288 N N . LEU A 1 177 ? -5.447 0.465 13.621 1.00 86.44 177 LEU A N 1
ATOM 1289 C CA . LEU A 1 177 ? -6.554 0.754 14.539 1.00 86.44 177 LEU A CA 1
ATOM 1290 C C . LEU A 1 177 ? -6.004 1.188 15.892 1.00 86.44 177 LEU A C 1
ATOM 1292 O O . LEU A 1 177 ? -4.949 0.718 16.309 1.00 86.44 177 LEU A O 1
ATOM 1296 N N . ASN A 1 178 ? -6.705 2.087 16.590 1.00 84.25 178 ASN A N 1
ATOM 1297 C CA . ASN A 1 178 ? -6.326 2.533 17.939 1.00 84.25 178 ASN A CA 1
ATOM 1298 C C . ASN A 1 178 ? -4.838 2.932 18.044 1.00 84.25 178 ASN A C 1
ATOM 1300 O O . ASN A 1 178 ? -4.127 2.548 18.974 1.00 84.25 178 ASN A O 1
ATOM 1304 N N . ASN A 1 179 ? -4.364 3.680 17.045 1.00 84.94 179 ASN A N 1
ATOM 1305 C CA . ASN A 1 179 ? -2.990 4.162 16.911 1.00 84.94 179 ASN A CA 1
ATOM 1306 C C . ASN A 1 179 ? -1.910 3.066 16.823 1.00 84.94 179 ASN A C 1
ATOM 1308 O O . ASN A 1 179 ? -0.751 3.296 17.182 1.00 84.94 179 ASN A O 1
ATOM 1312 N N . ARG A 1 180 ? -2.261 1.861 16.358 1.00 86.06 180 ARG A N 1
ATOM 1313 C CA . ARG A 1 180 ? -1.321 0.744 16.228 1.00 86.06 180 ARG A CA 1
ATOM 1314 C C . ARG A 1 180 ? -1.686 -0.187 15.069 1.00 86.06 180 ARG A C 1
ATOM 1316 O O . ARG A 1 180 ? -2.836 -0.578 14.886 1.00 86.06 180 ARG A O 1
ATOM 1323 N N . TRP A 1 181 ? -0.664 -0.626 14.342 1.00 87.81 181 TRP A N 1
ATOM 1324 C CA . TRP A 1 181 ? -0.788 -1.708 13.369 1.00 87.81 181 TRP A CA 1
ATOM 1325 C C . TRP A 1 181 ? -1.054 -3.050 14.053 1.00 87.81 181 TRP A C 1
ATOM 1327 O O . TRP A 1 181 ? -0.356 -3.434 14.997 1.00 87.81 181 TRP A O 1
ATOM 1337 N N . GLY A 1 182 ? -2.045 -3.774 13.556 1.00 89.56 182 GLY A N 1
ATOM 1338 C CA . GLY A 1 182 ? -2.351 -5.132 13.983 1.00 89.56 182 GLY A CA 1
ATOM 1339 C C . GLY A 1 182 ? -2.881 -5.981 12.837 1.00 89.56 182 GLY A C 1
ATOM 1340 O O . GLY A 1 182 ? -3.030 -5.488 11.725 1.00 89.56 182 GLY A O 1
ATOM 1341 N N . THR A 1 183 ? -3.122 -7.258 13.097 1.00 91.62 183 THR A N 1
ATOM 1342 C CA . THR A 1 183 ? -3.486 -8.263 12.093 1.00 91.62 183 THR A CA 1
ATOM 1343 C C . THR A 1 183 ? -4.978 -8.581 12.119 1.00 91.62 183 THR A C 1
ATOM 1345 O O . THR A 1 183 ? -5.720 -8.170 13.021 1.00 91.62 183 THR A O 1
ATOM 1348 N N . VAL A 1 184 ? -5.426 -9.296 11.092 1.00 92.62 184 VAL A N 1
ATOM 1349 C CA . VAL A 1 184 ? -6.801 -9.772 10.932 1.00 92.62 184 VAL A CA 1
ATOM 1350 C C . VAL A 1 184 ? -6.807 -11.284 11.101 1.00 92.62 184 VAL A C 1
ATOM 1352 O O . VAL A 1 184 ? -5.947 -11.963 10.546 1.00 92.62 184 VAL A O 1
ATOM 1355 N N . CYS A 1 185 ? -7.758 -11.800 11.874 1.00 91.56 185 CYS A N 1
ATOM 1356 C CA . CYS A 1 185 ? -7.959 -13.230 12.035 1.00 91.56 185 CYS A CA 1
ATOM 1357 C C . CYS A 1 185 ? -8.588 -13.828 10.772 1.00 91.56 185 CYS A C 1
ATOM 1359 O O . CYS A 1 185 ? -9.527 -13.269 10.209 1.00 91.56 185 CYS A O 1
ATOM 1361 N N . SER A 1 186 ? -8.065 -14.970 10.341 1.00 92.06 186 SER A N 1
ATOM 1362 C CA . SER A 1 186 ? -8.524 -15.741 9.183 1.00 92.06 186 SER A CA 1
ATOM 1363 C C . SER A 1 186 ? -9.829 -16.479 9.459 1.00 92.06 186 SER A C 1
ATOM 1365 O O . SER A 1 186 ? -10.572 -16.786 8.527 1.00 92.06 186 SER A O 1
ATOM 1367 N N . GLU A 1 187 ? -10.160 -16.703 10.732 1.00 87.38 187 GLU A N 1
ATOM 1368 C CA . GLU A 1 187 ? -11.478 -17.171 11.140 1.00 87.38 187 GLU A CA 1
ATOM 1369 C C . GLU A 1 187 ? -12.534 -16.125 10.742 1.00 87.38 187 GLU A C 1
ATOM 1371 O O . GLU A 1 187 ? -12.474 -14.980 11.183 1.00 87.38 187 GLU A O 1
ATOM 1376 N N . PHE A 1 188 ? -13.490 -16.525 9.896 1.00 88.44 188 PHE A N 1
ATOM 1377 C CA . PHE A 1 188 ? -14.522 -15.672 9.278 1.00 88.44 188 PHE A CA 1
ATOM 1378 C C . PHE A 1 188 ? -14.035 -14.654 8.236 1.00 88.44 188 PHE A C 1
ATOM 1380 O O . PHE A 1 188 ? -14.858 -13.921 7.686 1.00 88.44 188 PHE A O 1
ATOM 1387 N N . PHE A 1 189 ? -12.743 -14.636 7.899 1.00 94.50 189 PHE A N 1
ATOM 1388 C CA . PHE A 1 189 ? -12.276 -13.908 6.722 1.00 94.50 189 PHE A CA 1
ATOM 1389 C C . PHE A 1 189 ? -12.752 -14.615 5.451 1.00 94.50 189 PHE A C 1
ATOM 1391 O O . PHE A 1 189 ? -12.741 -15.845 5.362 1.00 94.50 189 PHE A O 1
ATOM 1398 N N . THR A 1 190 ? -13.175 -13.835 4.460 1.00 94.94 190 THR A N 1
ATOM 1399 C CA . THR A 1 190 ? -13.690 -14.332 3.178 1.00 94.94 190 THR A CA 1
ATOM 1400 C C . THR A 1 190 ? -13.000 -13.649 2.003 1.00 94.94 190 THR A C 1
ATOM 1402 O O . THR A 1 190 ? -12.409 -12.580 2.159 1.00 94.94 190 THR A O 1
ATOM 1405 N N . LEU A 1 191 ? -13.133 -14.212 0.796 1.00 95.44 191 LEU A N 1
ATOM 1406 C CA . LEU A 1 191 ? -12.669 -13.540 -0.425 1.00 95.44 191 LEU A CA 1
ATOM 1407 C C . LEU A 1 191 ? -13.331 -12.172 -0.624 1.00 95.44 191 LEU A C 1
ATOM 1409 O O . LEU A 1 191 ? -12.651 -11.257 -1.048 1.00 95.44 191 LEU A O 1
ATOM 1413 N N . ALA A 1 192 ? -14.593 -11.988 -0.225 1.00 95.81 192 ALA A N 1
ATOM 1414 C CA . ALA A 1 192 ? -15.265 -10.688 -0.295 1.00 95.81 192 ALA A CA 1
ATOM 1415 C C . ALA A 1 192 ? -14.598 -9.631 0.615 1.00 95.81 192 ALA A C 1
ATOM 1417 O O . ALA A 1 192 ? -14.484 -8.457 0.264 1.00 95.81 192 ALA A O 1
ATOM 1418 N N . ASN A 1 193 ? -14.093 -10.049 1.783 1.00 96.62 193 ASN A N 1
ATOM 1419 C CA . ASN A 1 193 ? -13.255 -9.193 2.625 1.00 96.62 193 ASN A CA 1
ATOM 1420 C C . ASN A 1 193 ? -11.903 -8.906 1.965 1.00 96.62 193 ASN A C 1
ATOM 1422 O O . ASN A 1 193 ? -11.446 -7.765 1.988 1.00 96.62 193 ASN A O 1
ATOM 1426 N N . GLY A 1 194 ? -11.296 -9.926 1.356 1.00 96.31 194 GLY A N 1
ATOM 1427 C CA . GLY A 1 194 ? -10.079 -9.793 0.560 1.00 96.31 194 GLY A CA 1
ATOM 1428 C C . GLY A 1 194 ? -10.235 -8.805 -0.594 1.00 96.31 194 GLY A C 1
ATOM 1429 O O . GLY A 1 194 ? -9.386 -7.937 -0.754 1.00 96.31 194 GLY A O 1
ATOM 1430 N N . ASP A 1 195 ? -11.332 -8.875 -1.347 1.00 94.94 195 ASP A N 1
ATOM 1431 C CA . ASP A 1 195 ? -11.646 -7.965 -2.449 1.00 94.94 195 ASP A CA 1
ATOM 1432 C C . ASP A 1 195 ? -11.702 -6.522 -1.957 1.00 94.94 195 ASP A C 1
ATOM 1434 O O . ASP A 1 195 ? -11.079 -5.648 -2.552 1.00 94.94 195 ASP A O 1
ATOM 1438 N N . SER A 1 196 ? -12.363 -6.279 -0.823 1.00 93.94 196 SER A N 1
ATOM 1439 C CA . SER A 1 196 ? -12.414 -4.954 -0.202 1.00 93.94 196 SER A CA 1
ATOM 1440 C C . SER A 1 196 ? -11.022 -4.408 0.138 1.00 93.94 196 SER A C 1
ATOM 1442 O O . SER A 1 196 ? -10.708 -3.259 -0.174 1.00 93.94 196 SER A O 1
ATOM 1444 N N . VAL A 1 197 ? -10.160 -5.245 0.727 1.00 94.56 197 VAL A N 1
ATOM 1445 C CA . VAL A 1 197 ? -8.768 -4.889 1.046 1.00 94.56 197 VAL A CA 1
ATOM 1446 C C . VAL A 1 197 ? -7.967 -4.616 -0.227 1.00 94.56 197 VAL A C 1
ATOM 1448 O O . VAL A 1 197 ? -7.320 -3.575 -0.331 1.00 94.56 197 VAL A O 1
ATOM 1451 N N . CYS A 1 198 ? -8.022 -5.519 -1.207 1.00 94.00 198 CYS A N 1
ATOM 1452 C CA . CYS A 1 198 ? -7.297 -5.390 -2.467 1.00 94.00 198 CYS A CA 1
ATOM 1453 C C . CYS A 1 198 ? -7.732 -4.129 -3.226 1.00 94.00 198 CYS A C 1
ATOM 1455 O O . CYS A 1 198 ? -6.883 -3.374 -3.695 1.00 94.00 198 CYS A O 1
ATOM 1457 N N . GLN A 1 199 ? -9.031 -3.834 -3.267 1.00 91.31 199 GLN A N 1
ATOM 1458 C CA . GLN A 1 199 ? -9.566 -2.616 -3.879 1.00 91.31 199 GLN A CA 1
ATOM 1459 C C . GLN A 1 199 ? -9.137 -1.347 -3.141 1.00 91.31 199 GLN A C 1
ATOM 1461 O O . GLN A 1 199 ? -8.797 -0.356 -3.795 1.00 91.31 199 GLN A O 1
ATOM 1466 N N . GLN A 1 200 ? -9.097 -1.368 -1.803 1.00 90.50 200 GLN A N 1
ATOM 1467 C CA . GLN A 1 200 ? -8.567 -0.258 -1.003 1.00 90.50 200 GLN A CA 1
ATOM 1468 C C . GLN A 1 200 ? -7.078 -0.005 -1.302 1.00 90.50 200 GLN A C 1
ATOM 1470 O O . GLN A 1 200 ? -6.655 1.150 -1.346 1.00 90.50 200 GLN A O 1
ATOM 1475 N N . LEU A 1 201 ? -6.306 -1.065 -1.560 1.00 89.50 201 LEU A N 1
ATOM 1476 C CA . LEU A 1 201 ? -4.898 -1.022 -1.981 1.00 89.50 201 LEU A CA 1
ATOM 1477 C C . LEU A 1 201 ? -4.705 -0.749 -3.481 1.00 89.50 201 LEU A C 1
ATOM 1479 O O . LEU A 1 201 ? -3.579 -0.724 -3.961 1.00 89.50 201 LEU A O 1
ATOM 1483 N N . GLY A 1 202 ? -5.778 -0.526 -4.241 1.00 88.06 202 GLY A N 1
ATOM 1484 C CA . GLY A 1 202 ? -5.695 -0.191 -5.663 1.00 88.06 202 GLY A CA 1
ATOM 1485 C C . GLY A 1 202 ? -5.639 -1.381 -6.619 1.00 88.06 202 GLY A C 1
ATOM 1486 O O . GLY A 1 202 ? -5.747 -1.155 -7.830 1.00 88.06 202 GLY A O 1
ATOM 1487 N N . TYR A 1 203 ? -5.556 -2.604 -6.093 1.00 91.00 203 TYR A N 1
ATOM 1488 C CA . TYR A 1 203 ? -5.728 -3.853 -6.830 1.00 91.00 203 TYR A CA 1
ATOM 1489 C C . TYR A 1 203 ? -7.193 -4.065 -7.242 1.00 91.00 203 TYR A C 1
ATOM 1491 O O . TYR A 1 203 ? -8.089 -3.317 -6.850 1.00 91.00 203 TYR A O 1
ATOM 1499 N N . THR A 1 204 ? -7.453 -5.071 -8.072 1.00 90.25 204 THR A N 1
ATOM 1500 C CA . THR A 1 204 ? -8.800 -5.356 -8.577 1.00 90.25 204 THR A CA 1
ATOM 1501 C C . THR A 1 204 ? -9.577 -6.240 -7.609 1.00 90.25 204 THR A C 1
ATOM 1503 O O . THR A 1 204 ? -10.657 -5.842 -7.188 1.00 90.25 204 THR A O 1
ATOM 1506 N N . ASN A 1 205 ? -9.035 -7.410 -7.256 1.00 91.69 205 ASN A N 1
ATOM 1507 C CA . ASN A 1 205 ? -9.687 -8.419 -6.410 1.00 91.69 205 ASN A CA 1
ATOM 1508 C C . ASN A 1 205 ? -8.646 -9.264 -5.657 1.00 91.69 205 ASN A C 1
ATOM 1510 O O . ASN A 1 205 ? -7.472 -9.304 -6.043 1.00 91.69 205 ASN A O 1
ATOM 1514 N N . ALA A 1 206 ? -9.090 -9.984 -4.630 1.00 94.62 206 ALA A N 1
ATOM 1515 C CA . ALA A 1 206 ? -8.323 -11.034 -3.981 1.00 94.62 206 ALA A CA 1
ATOM 1516 C C . ALA A 1 206 ? -8.330 -12.317 -4.818 1.00 94.62 206 ALA A C 1
ATOM 1518 O O . ALA A 1 206 ? -9.370 -12.796 -5.267 1.00 94.62 206 ALA A O 1
ATOM 1519 N N . LEU A 1 207 ? -7.147 -12.893 -4.997 1.00 94.06 207 LEU A N 1
ATOM 1520 C CA . LEU A 1 207 ? -6.957 -14.198 -5.623 1.00 94.06 207 LEU A CA 1
ATOM 1521 C C . LEU A 1 207 ? -6.965 -15.323 -4.590 1.00 94.06 207 LEU A C 1
ATOM 1523 O O . LEU A 1 207 ? -7.496 -16.402 -4.844 1.00 94.06 207 LEU A O 1
ATOM 1527 N N . TYR A 1 208 ? -6.359 -15.077 -3.430 1.00 93.56 208 TYR A N 1
ATOM 1528 C CA . TYR A 1 208 ? -6.199 -16.073 -2.381 1.00 93.56 208 TYR A CA 1
ATOM 1529 C C . TYR A 1 208 ? -6.107 -15.410 -1.010 1.00 93.56 208 TYR A C 1
ATOM 1531 O O . TYR A 1 208 ? -5.607 -14.294 -0.878 1.00 93.56 208 TYR A O 1
ATOM 1539 N N . TYR A 1 209 ? -6.551 -16.132 0.016 1.00 93.75 209 TYR A N 1
ATOM 1540 C CA . TYR A 1 209 ? -6.235 -15.829 1.403 1.00 93.75 209 TYR A CA 1
ATOM 1541 C C . TYR A 1 209 ? -6.013 -17.122 2.189 1.00 93.75 209 TYR A C 1
ATOM 1543 O O . TYR A 1 209 ? -6.566 -18.169 1.845 1.00 93.75 209 TYR A O 1
ATOM 1551 N N . GLY A 1 210 ? -5.247 -17.050 3.272 1.00 90.25 210 GLY A N 1
ATOM 1552 C CA . GLY A 1 210 ? -5.063 -18.189 4.165 1.00 90.25 210 GLY A CA 1
ATOM 1553 C C . GLY A 1 210 ? -4.417 -17.821 5.497 1.00 90.25 210 GLY A C 1
ATOM 1554 O O . GLY A 1 210 ? -3.938 -16.696 5.656 1.00 90.25 210 GLY A O 1
ATOM 1555 N N . PRO A 1 211 ? -4.412 -18.758 6.461 1.00 87.81 211 PRO A N 1
ATOM 1556 C CA . PRO A 1 211 ? -3.713 -18.580 7.725 1.00 87.81 211 PRO A CA 1
ATOM 1557 C C . PRO A 1 211 ? -2.200 -18.524 7.499 1.00 87.81 211 PRO A C 1
ATOM 1559 O O . PRO A 1 211 ? -1.651 -19.238 6.655 1.00 87.81 211 PRO A O 1
ATOM 1562 N N . TYR A 1 212 ? -1.512 -17.699 8.280 1.00 83.50 212 TYR A N 1
ATOM 1563 C CA . TYR A 1 212 ? -0.083 -17.462 8.143 1.00 83.50 212 TYR A CA 1
ATOM 1564 C C . TYR A 1 21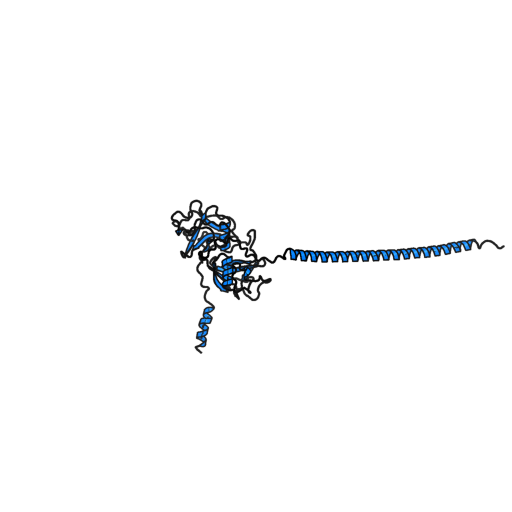2 ? 0.585 -17.342 9.500 1.00 83.50 212 TYR A C 1
ATOM 1566 O O . TYR A 1 212 ? 0.204 -16.508 10.308 1.00 83.50 212 TYR A O 1
ATOM 1574 N N . SER A 1 213 ? 1.606 -18.166 9.757 1.00 72.31 213 SER A N 1
ATOM 1575 C CA . SER A 1 213 ? 2.182 -18.309 11.101 1.00 72.31 213 SER A CA 1
ATOM 1576 C C . SER A 1 213 ? 3.677 -17.995 11.203 1.00 72.31 213 SER A C 1
ATOM 1578 O O . SER A 1 213 ? 4.366 -18.585 12.039 1.00 72.31 213 SER A O 1
ATOM 1580 N N . GLN A 1 214 ? 4.224 -17.134 10.344 1.00 67.06 214 GLN A N 1
ATOM 1581 C CA . GLN A 1 214 ? 5.684 -16.956 10.297 1.00 67.06 214 GLN A CA 1
ATOM 1582 C C . GLN A 1 214 ? 6.215 -15.827 11.188 1.00 67.06 214 GLN A C 1
ATOM 1584 O O . GLN A 1 214 ? 7.378 -15.868 11.583 1.00 67.06 214 GLN A O 1
ATOM 1589 N N . TYR A 1 215 ? 5.390 -14.838 11.550 1.00 63.94 215 TYR A N 1
ATOM 1590 C CA . TYR A 1 215 ? 5.849 -13.674 12.315 1.00 63.94 215 TYR A CA 1
ATOM 1591 C C . TYR A 1 215 ? 5.256 -13.642 13.730 1.00 63.94 215 TYR A C 1
ATOM 1593 O O . TYR A 1 215 ? 4.173 -14.161 13.998 1.00 63.94 215 TYR A O 1
ATOM 1601 N N . GLY A 1 216 ? 6.045 -13.111 14.671 1.00 59.91 216 GLY A N 1
ATOM 1602 C CA . GLY A 1 216 ? 5.780 -13.172 16.111 1.00 59.91 216 GLY A CA 1
ATOM 1603 C C . GLY A 1 216 ? 4.492 -12.474 16.567 1.00 59.91 216 GLY A C 1
ATOM 1604 O O . GLY A 1 216 ? 3.710 -11.961 15.776 1.00 59.91 216 GLY A O 1
ATOM 1605 N N . ILE A 1 217 ? 4.283 -12.443 17.886 1.00 57.69 217 ILE A N 1
ATOM 1606 C CA . ILE A 1 217 ? 3.058 -11.934 18.522 1.00 57.69 217 ILE A CA 1
ATOM 1607 C C . ILE A 1 217 ? 2.775 -10.485 18.090 1.00 57.69 217 ILE A C 1
ATOM 1609 O O . ILE A 1 217 ? 3.443 -9.547 18.530 1.00 57.69 217 ILE A O 1
ATOM 1613 N N . ARG A 1 218 ? 1.731 -10.304 17.279 1.00 71.69 218 ARG A N 1
ATOM 1614 C CA . ARG A 1 218 ? 1.153 -9.009 16.902 1.00 71.69 218 ARG A CA 1
ATOM 1615 C C . ARG A 1 218 ? -0.238 -8.857 17.519 1.00 71.69 218 ARG A C 1
ATOM 1617 O O . ARG A 1 218 ? -0.848 -9.818 17.987 1.00 71.69 218 ARG A O 1
ATOM 1624 N N . TRP A 1 219 ? -0.712 -7.617 17.617 1.00 83.56 219 TRP A N 1
ATOM 1625 C CA . TRP A 1 219 ? -2.078 -7.357 18.066 1.00 83.56 219 TRP A CA 1
ATOM 1626 C C . TRP A 1 219 ? -3.044 -7.801 16.973 1.00 83.56 219 TRP A C 1
ATOM 1628 O O . TRP A 1 219 ? -3.040 -7.210 15.906 1.00 83.56 219 TRP A O 1
ATOM 1638 N N . ILE A 1 220 ? -3.863 -8.816 17.236 1.00 84.38 220 ILE A N 1
ATOM 1639 C CA . ILE A 1 220 ? -4.932 -9.216 16.315 1.00 84.38 220 ILE A CA 1
ATOM 1640 C C . ILE A 1 220 ? -6.129 -8.330 16.613 1.00 84.38 220 ILE A C 1
ATOM 1642 O O . ILE A 1 220 ? -6.673 -8.363 17.719 1.00 84.38 220 ILE A O 1
ATOM 1646 N N . TRP A 1 221 ? -6.508 -7.495 15.657 1.00 86.19 221 TRP A N 1
ATOM 1647 C CA . TRP A 1 221 ? -7.614 -6.571 15.837 1.00 86.19 221 TRP A CA 1
ATOM 1648 C C . TRP A 1 221 ? -8.945 -7.240 15.529 1.00 86.19 221 TRP A C 1
ATOM 1650 O O . TRP A 1 221 ? -9.831 -7.246 16.376 1.00 86.19 221 TRP A O 1
ATOM 1660 N N . LEU A 1 222 ? -9.080 -7.812 14.336 1.00 86.81 222 LEU A N 1
ATOM 1661 C CA . LEU A 1 222 ? -10.378 -8.160 13.762 1.00 86.81 222 LEU A CA 1
ATOM 1662 C C . LEU A 1 222 ? -10.593 -9.675 13.728 1.00 86.81 222 LEU A C 1
ATOM 1664 O O . LEU A 1 222 ? -9.662 -10.423 13.453 1.00 86.81 222 LEU A O 1
ATOM 1668 N N . ARG A 1 223 ? -11.831 -10.105 13.988 1.00 85.75 223 ARG A N 1
ATO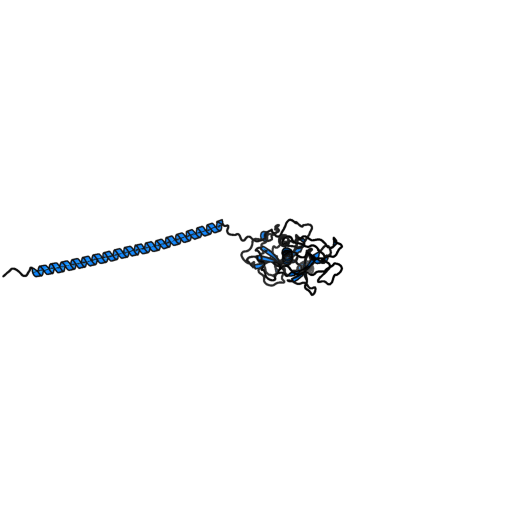M 1669 C CA . ARG A 1 223 ? -12.309 -11.496 13.850 1.00 85.75 223 ARG A CA 1
ATOM 1670 C C . ARG A 1 223 ? -13.726 -11.523 13.290 1.00 85.75 223 ARG A C 1
ATOM 1672 O O . ARG A 1 223 ? -14.014 -12.263 12.367 1.00 85.75 223 ARG A O 1
ATOM 1679 N N . GLU A 1 224 ? -14.608 -10.690 13.835 1.00 84.56 224 GLU A N 1
ATOM 1680 C CA . GLU A 1 224 ? -15.991 -10.585 13.367 1.00 84.56 224 GLU A CA 1
ATOM 1681 C C . GLU A 1 224 ? -16.064 -9.665 12.142 1.00 84.56 224 GLU A C 1
ATOM 1683 O O . GLU A 1 224 ? -16.081 -8.438 12.261 1.00 84.56 224 GLU A O 1
ATOM 1688 N N . LEU A 1 225 ? -16.057 -10.276 10.957 1.00 90.00 225 LEU A N 1
ATOM 1689 C CA . LEU A 1 225 ? -16.121 -9.605 9.660 1.00 90.00 225 LEU A CA 1
ATOM 1690 C C . LEU A 1 225 ? -17.459 -9.900 8.970 1.00 90.00 225 LEU A C 1
ATOM 1692 O O . LEU A 1 225 ? -18.043 -10.973 9.127 1.00 90.00 225 LEU A O 1
ATOM 1696 N N . ASN A 1 226 ? -17.939 -8.961 8.158 1.00 91.12 226 ASN A N 1
ATOM 1697 C CA . ASN A 1 226 ? -19.069 -9.186 7.269 1.00 91.12 226 ASN A CA 1
ATOM 1698 C C . ASN A 1 226 ? -18.624 -10.064 6.091 1.00 91.12 226 ASN A C 1
ATOM 1700 O O . ASN A 1 226 ? -17.957 -9.586 5.173 1.00 91.12 226 ASN A O 1
ATOM 1704 N N . ALA A 1 227 ? -19.049 -11.327 6.093 1.00 90.19 227 ALA A N 1
ATOM 1705 C CA . ALA A 1 227 ? -18.739 -12.317 5.059 1.00 90.19 227 ALA A CA 1
ATOM 1706 C C . ALA A 1 227 ? -19.231 -11.948 3.644 1.00 90.19 227 ALA A C 1
ATOM 1708 O O . ALA A 1 227 ? -18.800 -12.546 2.664 1.00 90.19 227 ALA A O 1
ATOM 1709 N N . THR A 1 228 ? -20.147 -10.983 3.526 1.00 92.12 228 THR A N 1
ATOM 1710 C CA . THR A 1 228 ? -20.750 -10.543 2.254 1.00 92.12 228 THR A CA 1
ATOM 1711 C C . THR A 1 228 ? -20.387 -9.102 1.900 1.00 92.12 228 THR A C 1
ATOM 1713 O O . THR A 1 228 ? -21.133 -8.420 1.200 1.00 92.12 228 THR A O 1
ATOM 1716 N N . CYS A 1 229 ? -19.259 -8.607 2.418 1.00 92.44 229 CYS A N 1
ATOM 1717 C CA . CYS A 1 229 ? -18.838 -7.233 2.177 1.00 92.44 229 CYS A CA 1
ATOM 1718 C C . CYS A 1 229 ? -18.658 -6.938 0.681 1.00 92.44 229 CYS A C 1
ATOM 1720 O O . CYS A 1 229 ? -18.019 -7.697 -0.036 1.00 92.44 229 CYS A O 1
ATOM 1722 N N . ASN A 1 230 ? -19.193 -5.809 0.223 1.00 89.81 230 ASN A N 1
ATOM 1723 C CA . ASN A 1 230 ? -19.095 -5.351 -1.165 1.00 89.81 230 ASN A CA 1
ATOM 1724 C C . ASN A 1 230 ? -18.548 -3.916 -1.281 1.00 89.81 230 ASN A C 1
ATOM 1726 O O . ASN A 1 230 ? -18.621 -3.311 -2.349 1.00 89.81 230 ASN A O 1
ATOM 1730 N N . SER A 1 231 ? -18.035 -3.358 -0.179 1.00 90.50 231 SER A N 1
ATOM 1731 C CA . SER A 1 231 ? -17.395 -2.044 -0.175 1.00 90.50 231 SER A CA 1
ATOM 1732 C C . SER A 1 231 ? -15.955 -2.162 -0.658 1.00 90.50 231 SER A C 1
ATOM 1734 O O . SER A 1 231 ? -15.264 -3.121 -0.336 1.00 90.50 231 SER A O 1
ATOM 1736 N N . SER A 1 232 ? -15.464 -1.137 -1.348 1.00 88.38 232 SER A N 1
ATOM 1737 C CA . SER A 1 232 ? -14.040 -0.977 -1.661 1.00 88.38 232 SER A CA 1
ATOM 1738 C C . SER A 1 232 ? -13.225 -0.402 -0.493 1.00 88.38 232 SER A C 1
ATOM 1740 O O . SER A 1 232 ? -12.038 -0.143 -0.653 1.00 88.38 232 SER A O 1
ATOM 1742 N N . CYS A 1 233 ? -13.872 -0.072 0.630 1.00 89.50 233 CYS A N 1
ATOM 1743 C CA . CYS A 1 233 ? -13.220 0.351 1.865 1.00 89.50 233 CYS A CA 1
ATOM 1744 C C . CYS A 1 233 ? -13.410 -0.737 2.923 1.00 89.50 233 CYS A C 1
ATOM 1746 O O . CYS A 1 233 ? -14.530 -0.975 3.384 1.00 89.50 233 CYS A O 1
ATOM 1748 N N . PHE A 1 234 ? -12.310 -1.340 3.374 1.00 92.75 234 PHE A N 1
ATOM 1749 C CA . PHE A 1 234 ? -12.357 -2.473 4.295 1.00 92.75 234 PHE A CA 1
ATOM 1750 C C . PHE A 1 234 ? -12.996 -2.120 5.641 1.00 92.75 234 PHE A C 1
ATOM 1752 O O . PHE A 1 234 ? -13.635 -2.967 6.261 1.00 92.75 234 PHE A O 1
ATOM 1759 N N . LYS A 1 235 ? -12.912 -0.849 6.058 1.00 90.31 235 LYS A N 1
ATOM 1760 C CA . LYS A 1 235 ? -13.579 -0.338 7.265 1.00 90.31 235 LYS A CA 1
ATOM 1761 C C . LYS A 1 235 ? -15.094 -0.576 7.306 1.00 90.31 235 LYS A C 1
ATOM 1763 O O . LYS A 1 235 ? -15.646 -0.645 8.396 1.00 90.31 235 LYS A O 1
ATOM 1768 N N . ASP A 1 236 ? -15.754 -0.715 6.156 1.00 90.31 236 ASP A N 1
ATOM 1769 C CA . ASP A 1 236 ? -17.203 -0.941 6.081 1.00 90.31 236 ASP A CA 1
ATOM 1770 C C . ASP A 1 236 ? -17.554 -2.436 6.203 1.00 90.31 236 ASP A C 1
ATOM 1772 O O . ASP A 1 236 ? -18.721 -2.812 6.308 1.00 90.31 236 ASP A O 1
ATOM 1776 N N . CYS A 1 237 ? -16.541 -3.306 6.198 1.00 92.50 237 CYS A N 1
ATOM 1777 C CA . CYS A 1 237 ? -16.696 -4.748 6.331 1.00 92.50 237 CYS A CA 1
ATOM 1778 C C . CYS A 1 237 ? -16.669 -5.227 7.785 1.00 92.50 237 CYS A C 1
ATOM 1780 O O . CYS A 1 237 ? -16.816 -6.425 8.018 1.00 92.50 237 CYS A O 1
ATOM 1782 N N . TYR A 1 238 ? -16.441 -4.350 8.762 1.00 90.81 238 TYR A N 1
ATOM 1783 C CA . TYR A 1 238 ? -16.325 -4.737 10.165 1.00 90.81 238 TYR A CA 1
ATOM 1784 C C . TYR A 1 238 ? -16.743 -3.612 11.105 1.00 90.81 238 TYR A C 1
ATOM 1786 O O . TYR A 1 238 ? -16.733 -2.437 10.754 1.00 90.81 238 TYR A O 1
ATOM 1794 N N . THR A 1 239 ? -17.070 -3.972 12.344 1.00 87.44 239 THR A N 1
ATOM 1795 C CA . THR A 1 239 ? -17.198 -2.989 13.425 1.00 87.44 239 THR A CA 1
ATOM 1796 C C . THR A 1 239 ? -15.869 -2.908 14.161 1.00 87.44 239 THR A C 1
ATOM 1798 O O . THR A 1 239 ? -15.365 -3.925 14.637 1.00 87.44 239 THR A O 1
ATOM 1801 N N . ALA A 1 240 ? -15.269 -1.716 14.222 1.00 83.75 240 ALA A N 1
ATOM 1802 C CA . ALA A 1 240 ? -13.972 -1.532 14.865 1.00 83.75 240 ALA A CA 1
ATOM 1803 C C . ALA A 1 240 ? -14.049 -1.925 16.357 1.00 83.75 240 ALA A C 1
ATOM 1805 O O . ALA A 1 240 ? -14.857 -1.359 17.098 1.00 83.75 240 ALA A O 1
ATOM 1806 N N . PRO A 1 241 ? -13.231 -2.883 16.820 1.00 81.81 241 PRO A N 1
ATOM 1807 C CA . PRO A 1 241 ? -13.290 -3.352 18.193 1.00 81.81 241 PRO A CA 1
ATOM 1808 C C . PRO A 1 241 ? -12.615 -2.359 19.144 1.00 81.81 241 PRO A C 1
ATOM 1810 O O . PRO A 1 241 ? -11.636 -1.689 18.806 1.00 81.81 241 PRO A O 1
ATOM 1813 N N . THR A 1 242 ? -13.120 -2.292 20.376 1.00 77.56 242 THR A N 1
ATOM 1814 C CA . THR A 1 242 ? -12.570 -1.432 21.438 1.00 77.56 242 THR A CA 1
ATOM 1815 C C . THR A 1 242 ? -11.335 -2.031 22.114 1.00 77.56 242 THR A C 1
ATOM 1817 O O . THR A 1 242 ? -10.541 -1.304 22.707 1.00 77.56 242 THR A O 1
ATOM 1820 N N . ILE A 1 243 ? -11.151 -3.349 22.014 1.00 78.25 243 ILE A N 1
ATOM 1821 C CA . ILE A 1 243 ? -10.016 -4.100 22.561 1.00 78.25 243 ILE A CA 1
ATOM 1822 C C . ILE A 1 243 ? -9.452 -5.060 21.511 1.00 78.25 243 ILE A C 1
ATOM 1824 O O . ILE A 1 243 ? -10.122 -5.404 20.541 1.00 78.25 243 ILE A O 1
ATOM 1828 N N . ARG A 1 244 ? -8.214 -5.518 21.719 1.00 79.81 244 ARG A N 1
ATOM 1829 C CA . ARG A 1 244 ? -7.611 -6.581 20.905 1.00 79.81 244 ARG A CA 1
ATOM 1830 C C . ARG A 1 244 ? -8.451 -7.861 20.986 1.00 79.81 244 ARG A C 1
ATOM 1832 O O . ARG A 1 244 ? -8.928 -8.220 22.062 1.00 79.81 244 ARG A O 1
ATOM 1839 N N . ASN A 1 245 ? -8.531 -8.603 19.887 1.00 81.06 245 ASN A N 1
ATOM 1840 C CA . ASN A 1 245 ? -9.039 -9.965 19.903 1.00 81.06 245 ASN A CA 1
ATOM 1841 C C . ASN A 1 245 ? -8.091 -10.915 20.670 1.00 81.06 245 ASN A C 1
ATOM 1843 O O . ASN A 1 245 ? -6.878 -10.926 20.440 1.00 81.06 245 ASN A O 1
ATOM 1847 N N . ILE A 1 246 ? -8.663 -11.714 21.576 1.00 81.81 246 ILE A N 1
ATOM 1848 C CA . ILE A 1 246 ? -7.945 -12.699 22.407 1.00 81.81 246 ILE A CA 1
ATOM 1849 C C . ILE A 1 246 ? -8.220 -14.158 22.014 1.00 81.81 246 ILE A C 1
ATOM 1851 O O . ILE A 1 246 ? -7.621 -15.060 22.588 1.00 81.81 246 ILE A O 1
ATOM 1855 N N . TYR A 1 247 ? -9.146 -14.389 21.083 1.00 84.69 247 TYR A N 1
ATOM 1856 C CA . TYR A 1 247 ? -9.573 -15.726 20.666 1.00 84.69 247 TYR A CA 1
ATOM 1857 C C . TYR A 1 247 ? -8.736 -16.274 19.513 1.00 84.69 247 TYR A C 1
ATOM 1859 O O . TYR A 1 247 ? -8.616 -17.486 19.381 1.00 84.69 247 TYR A O 1
ATOM 1867 N N . CYS A 1 248 ? -8.145 -15.388 18.715 1.00 88.06 248 CYS A N 1
ATOM 1868 C CA . CYS A 1 248 ? -7.214 -15.756 17.662 1.00 88.06 248 CYS A CA 1
ATOM 1869 C C . CYS A 1 248 ? -5.763 -15.680 18.150 1.00 88.06 248 CYS A C 1
ATOM 1871 O O . CYS A 1 248 ? -5.397 -14.868 19.010 1.00 88.06 248 CYS A O 1
ATOM 1873 N N . SER A 1 249 ? -4.928 -16.528 17.568 1.00 87.44 249 SER A N 1
ATOM 1874 C CA . SER A 1 249 ? -3.482 -16.565 17.742 1.00 87.44 249 SER A CA 1
ATOM 1875 C C . SER A 1 249 ? -2.777 -16.049 16.487 1.00 87.44 249 SER A C 1
ATOM 1877 O O . SER A 1 249 ? -3.394 -15.858 15.446 1.00 87.44 249 SER A O 1
ATOM 1879 N N . ASN A 1 250 ? -1.460 -15.854 16.554 1.00 83.62 250 ASN A N 1
ATOM 1880 C CA . ASN A 1 250 ? -0.678 -15.455 15.378 1.00 83.62 250 ASN A CA 1
ATOM 1881 C C . ASN A 1 250 ? -0.622 -16.537 14.283 1.00 83.62 250 ASN A C 1
ATOM 1883 O O . ASN A 1 250 ? -0.083 -16.286 13.218 1.00 83.62 250 ASN A O 1
ATOM 1887 N N . ARG A 1 251 ? -1.124 -17.754 14.536 1.00 87.00 251 ARG A N 1
ATOM 1888 C CA . ARG A 1 251 ? -1.294 -18.775 13.489 1.00 87.00 251 ARG A CA 1
ATOM 1889 C C . ARG A 1 251 ? -2.500 -18.500 12.605 1.00 87.00 251 ARG A C 1
ATOM 1891 O O . ARG A 1 251 ? -2.581 -19.043 11.511 1.00 87.00 251 ARG A O 1
ATOM 1898 N N . ASP A 1 252 ? -3.405 -17.668 13.098 1.00 89.94 252 ASP A N 1
ATOM 1899 C CA . ASP A 1 252 ? -4.658 -17.344 12.447 1.00 89.94 252 ASP A CA 1
ATOM 1900 C C . ASP A 1 252 ? -4.550 -16.032 11.666 1.00 89.94 252 ASP A C 1
ATOM 1902 O O . ASP A 1 252 ? -5.558 -15.581 11.140 1.00 89.94 252 ASP A O 1
ATOM 1906 N N . ASP A 1 253 ? -3.374 -15.405 11.577 1.00 91.44 253 ASP A N 1
ATOM 1907 C CA . ASP A 1 253 ? -3.203 -14.165 10.823 1.00 91.44 253 ASP A CA 1
ATOM 1908 C C . ASP A 1 253 ? -3.488 -14.385 9.326 1.00 91.44 253 ASP A C 1
ATOM 1910 O O . ASP A 1 253 ? -3.086 -15.394 8.746 1.00 91.44 253 ASP A O 1
ATOM 1914 N N . VAL A 1 254 ? -4.173 -13.435 8.685 1.00 93.12 254 VAL A N 1
ATOM 1915 C CA . VAL A 1 254 ? -4.483 -13.496 7.248 1.00 93.12 254 VAL A CA 1
ATOM 1916 C C . VAL A 1 254 ? -3.263 -13.127 6.408 1.00 93.12 254 VAL A C 1
ATOM 1918 O O . VAL A 1 254 ? -2.777 -11.996 6.461 1.00 93.12 254 VAL A O 1
ATOM 1921 N N . TYR A 1 255 ? -2.832 -14.056 5.562 1.00 93.38 255 TYR A N 1
ATOM 1922 C CA . TYR A 1 255 ? -2.062 -13.759 4.360 1.00 93.38 255 TYR A CA 1
ATOM 1923 C C . TYR A 1 255 ? -3.015 -13.586 3.187 1.00 93.38 255 TYR A C 1
ATOM 1925 O O . TYR A 1 255 ? -3.933 -14.391 3.022 1.00 93.38 255 TYR A O 1
ATOM 1933 N N . LEU A 1 256 ? -2.812 -12.540 2.397 1.00 94.69 256 LEU A N 1
ATOM 1934 C CA . LEU A 1 256 ? -3.668 -12.168 1.278 1.00 94.69 256 LEU A CA 1
ATOM 1935 C C . LEU A 1 256 ? -2.826 -12.058 0.009 1.00 94.69 256 LEU A C 1
ATOM 1937 O O . LEU A 1 256 ? -1.713 -11.546 0.059 1.00 94.69 256 LEU A O 1
ATOM 1941 N N . VAL A 1 257 ? -3.381 -12.506 -1.114 1.00 95.19 257 VAL A N 1
ATOM 1942 C CA . VAL A 1 257 ? -2.827 -12.312 -2.457 1.00 95.19 257 VAL A CA 1
ATOM 1943 C C . VAL A 1 257 ? -3.867 -11.570 -3.285 1.00 95.19 257 VAL A C 1
ATOM 1945 O O . VAL A 1 257 ? -4.999 -12.038 -3.437 1.00 95.19 257 VAL A O 1
ATOM 1948 N N . CYS A 1 258 ? -3.486 -10.419 -3.817 1.00 94.50 258 CYS A N 1
ATOM 1949 C CA . CYS A 1 258 ? -4.285 -9.575 -4.689 1.00 94.50 258 CYS A CA 1
ATOM 1950 C C . CYS A 1 258 ? -3.905 -9.778 -6.157 1.00 94.50 258 CYS A C 1
ATOM 1952 O O . CYS A 1 258 ? -2.819 -10.243 -6.488 1.00 94.50 258 CYS A O 1
ATOM 1954 N N . THR A 1 259 ? -4.811 -9.392 -7.050 1.00 92.88 259 THR A N 1
ATOM 1955 C CA . THR A 1 259 ? -4.573 -9.355 -8.498 1.00 92.88 259 THR A CA 1
ATOM 1956 C C . THR A 1 259 ? -4.965 -8.012 -9.075 1.00 92.88 259 THR A C 1
ATOM 1958 O O . THR A 1 259 ? -5.895 -7.361 -8.589 1.00 92.88 259 THR A O 1
ATOM 1961 N N . PHE A 1 260 ? -4.279 -7.611 -10.140 1.00 90.12 260 PHE A N 1
ATOM 1962 C CA . PHE A 1 260 ? -4.585 -6.398 -10.887 1.00 90.12 260 PHE A CA 1
ATOM 1963 C C . PHE A 1 260 ? -4.966 -6.714 -12.335 1.00 90.12 260 PHE A C 1
ATOM 1965 O O . PHE A 1 260 ? -4.210 -7.353 -13.067 1.00 90.12 260 PHE A O 1
ATOM 1972 N N . ASP A 1 261 ? -6.120 -6.207 -12.758 1.00 86.06 261 ASP A N 1
ATOM 1973 C CA . ASP A 1 261 ? -6.644 -6.295 -14.119 1.00 86.06 261 ASP A CA 1
ATOM 1974 C C . ASP A 1 261 ? -6.913 -4.881 -14.653 1.00 86.06 261 ASP A C 1
ATOM 1976 O O . ASP A 1 261 ? -7.788 -4.159 -14.161 1.00 86.06 261 ASP A O 1
ATOM 1980 N N . THR A 1 262 ? -6.157 -4.492 -15.682 1.00 73.44 262 THR A N 1
ATOM 1981 C CA . THR A 1 262 ? -6.241 -3.176 -16.332 1.00 73.44 262 THR A CA 1
ATOM 1982 C C . THR A 1 262 ? -7.566 -2.954 -17.060 1.00 73.44 262 THR A C 1
ATOM 1984 O O . THR A 1 262 ? -7.952 -1.808 -17.275 1.00 73.44 262 THR A O 1
ATOM 1987 N N . THR A 1 263 ? -8.306 -4.009 -17.415 1.00 75.12 263 THR A N 1
ATOM 1988 C CA . THR A 1 263 ? -9.592 -3.891 -18.129 1.00 75.12 263 THR A CA 1
ATOM 1989 C C . THR A 1 263 ? -10.752 -3.493 -17.219 1.00 75.12 263 THR A C 1
ATOM 1991 O O . THR A 1 263 ? -11.774 -2.997 -17.691 1.00 75.12 263 THR A O 1
ATOM 1994 N N . ARG A 1 264 ? -10.586 -3.657 -15.902 1.00 69.56 264 ARG A N 1
ATOM 1995 C CA . ARG A 1 264 ? -11.551 -3.232 -14.875 1.00 69.56 264 ARG A CA 1
ATOM 1996 C C . ARG A 1 264 ? -11.187 -1.880 -14.259 1.00 69.56 264 ARG A C 1
ATOM 1998 O O . ARG A 1 264 ? -11.634 -1.553 -13.161 1.00 69.56 264 ARG A O 1
ATOM 2005 N N . TYR A 1 265 ? -10.351 -1.113 -14.955 1.00 64.50 265 TYR A N 1
ATOM 2006 C CA . TYR A 1 265 ? -9.883 0.193 -14.524 1.00 64.50 265 TYR A CA 1
ATOM 2007 C C . TYR A 1 265 ? -11.007 1.234 -14.583 1.00 64.50 265 TYR A C 1
ATOM 2009 O O . TYR A 1 265 ? -11.462 1.618 -15.658 1.00 64.50 265 TYR A O 1
ATOM 2017 N N . ASP A 1 266 ? -11.427 1.724 -13.416 1.00 59.88 266 ASP A N 1
ATOM 2018 C CA . ASP A 1 266 ? -12.202 2.958 -13.315 1.00 59.88 266 ASP A CA 1
ATOM 2019 C C . ASP A 1 266 ? -11.237 4.139 -13.141 1.00 59.88 266 ASP A C 1
ATOM 2021 O O . ASP A 1 266 ? -10.717 4.401 -12.050 1.00 59.88 266 ASP A O 1
ATOM 2025 N N . SER A 1 267 ? -10.999 4.857 -14.241 1.00 54.75 267 SER A N 1
ATOM 2026 C CA . SER A 1 267 ? -10.128 6.035 -14.304 1.00 54.75 267 SER A CA 1
ATOM 2027 C C . SER A 1 267 ? -10.622 7.223 -13.472 1.00 54.75 267 SER A C 1
ATOM 2029 O O . SER A 1 267 ? -9.910 8.220 -13.354 1.00 54.75 267 SER A O 1
ATOM 2031 N N . SER A 1 268 ? -11.835 7.154 -12.915 1.00 52.66 268 SER A N 1
ATOM 2032 C CA . SER A 1 268 ? -12.441 8.223 -12.117 1.00 52.66 268 SER A CA 1
ATOM 2033 C C . SER A 1 268 ? -12.105 8.169 -10.623 1.00 52.66 268 SER A C 1
ATOM 2035 O O . SER A 1 268 ? -12.552 9.042 -9.882 1.00 52.66 268 SER A O 1
ATOM 2037 N N . LEU A 1 269 ? -11.310 7.191 -10.165 1.00 52.84 269 LEU A N 1
ATOM 2038 C CA . LEU A 1 269 ? -10.960 7.009 -8.750 1.00 52.84 269 LEU A CA 1
ATOM 2039 C C . LEU A 1 269 ? -9.537 7.518 -8.423 1.00 52.84 269 LEU A C 1
ATOM 2041 O O . LEU A 1 269 ? -8.602 6.710 -8.361 1.00 52.84 269 LEU A O 1
ATOM 2045 N N . PRO A 1 270 ? -9.337 8.829 -8.165 1.00 52.12 270 PRO A N 1
ATOM 2046 C CA . PRO A 1 270 ? -8.147 9.302 -7.466 1.00 52.12 270 PRO A CA 1
ATOM 2047 C C . PRO A 1 270 ? -8.099 8.721 -6.046 1.00 52.12 270 PRO A C 1
ATOM 2049 O O . PRO A 1 270 ? -9.130 8.343 -5.475 1.00 52.12 270 PRO A O 1
ATOM 2052 N N . TYR A 1 271 ? -6.909 8.681 -5.439 1.00 53.97 271 TYR A N 1
ATOM 2053 C CA . TYR A 1 271 ? -6.823 8.537 -3.986 1.00 53.97 271 TYR A CA 1
ATOM 2054 C C . TYR A 1 271 ? -7.605 9.699 -3.356 1.00 53.97 271 TYR A C 1
ATOM 2056 O O . TYR A 1 271 ? -7.282 10.869 -3.551 1.00 53.97 271 TYR A O 1
ATOM 2064 N N . GLY A 1 272 ? -8.713 9.372 -2.694 1.00 46.75 272 GLY A N 1
ATOM 2065 C CA . GLY A 1 272 ? -9.742 10.356 -2.346 1.00 46.75 272 GLY A CA 1
ATOM 2066 C C . GLY A 1 272 ? -11.024 9.761 -1.766 1.00 46.75 272 GLY A C 1
ATOM 2067 O O . GLY A 1 272 ? -11.756 10.462 -1.069 1.00 46.75 272 GLY A O 1
ATOM 2068 N N . ARG A 1 273 ? -11.276 8.452 -1.936 1.00 56.09 273 ARG A N 1
ATOM 2069 C CA . ARG A 1 273 ? -12.164 7.744 -1.005 1.00 56.09 273 ARG A CA 1
ATOM 2070 C C . ARG A 1 273 ? -11.425 7.588 0.312 1.00 56.09 273 ARG A C 1
ATOM 2072 O O . ARG A 1 273 ? -10.585 6.707 0.463 1.00 56.09 273 ARG A O 1
ATOM 2079 N N . ASN A 1 274 ? -11.706 8.495 1.242 1.00 66.88 274 ASN A N 1
ATOM 2080 C CA . ASN A 1 274 ? -11.155 8.438 2.581 1.00 66.88 274 ASN A CA 1
ATOM 2081 C C . ASN A 1 274 ? -11.739 7.211 3.300 1.00 66.88 274 ASN A C 1
ATOM 2083 O O . ASN A 1 274 ? -12.779 7.278 3.958 1.00 66.88 274 ASN A O 1
ATOM 2087 N N . CYS A 1 275 ? -11.071 6.066 3.158 1.00 79.94 275 CYS A N 1
ATOM 2088 C CA . CYS A 1 275 ? -11.394 4.858 3.906 1.00 79.94 275 CYS A CA 1
ATOM 2089 C C . CYS A 1 275 ? -11.024 4.999 5.397 1.00 79.94 275 CYS A C 1
ATOM 2091 O O . CYS A 1 275 ? -11.009 3.999 6.112 1.00 79.94 275 CYS A O 1
ATOM 2093 N N . SER A 1 276 ? -10.755 6.218 5.893 1.00 78.75 276 SER A N 1
ATOM 2094 C CA . SER A 1 276 ? -10.579 6.460 7.317 1.00 78.75 276 SER A CA 1
ATOM 2095 C C . SER A 1 276 ? -11.835 6.107 8.090 1.00 78.75 276 SER A C 1
ATOM 2097 O O . SER A 1 276 ? -12.932 6.556 7.745 1.00 78.75 276 SER A O 1
ATOM 2099 N N . LEU A 1 277 ? -11.680 5.348 9.167 1.00 64.38 277 LEU A N 1
ATOM 2100 C CA . LEU A 1 277 ? -12.694 5.242 10.197 1.00 64.38 277 LEU A CA 1
ATOM 2101 C C . LEU A 1 277 ? -12.907 6.636 10.775 1.00 64.38 277 LEU A C 1
ATOM 2103 O O . LEU A 1 277 ? -12.012 7.223 11.386 1.00 64.38 277 LEU A O 1
ATOM 2107 N N . GLU A 1 278 ? -14.109 7.159 10.585 1.00 62.44 278 GLU A N 1
ATOM 2108 C CA . GLU A 1 278 ? -14.587 8.241 11.418 1.00 62.44 278 GLU A CA 1
ATOM 2109 C C . GLU A 1 278 ? -14.803 7.617 12.795 1.00 62.44 278 GLU A C 1
ATOM 2111 O O . GLU A 1 278 ? -15.781 6.902 13.019 1.00 62.44 278 GLU A O 1
ATOM 2116 N N . TYR A 1 279 ? -13.871 7.826 13.731 1.00 55.16 279 TYR A N 1
ATOM 2117 C CA . TYR A 1 279 ? -14.252 7.717 15.135 1.00 55.16 279 TYR A CA 1
ATOM 2118 C C . TYR A 1 279 ? -15.437 8.649 15.266 1.00 55.16 279 TYR A C 1
ATOM 2120 O O . TYR A 1 279 ? -15.271 9.829 14.958 1.00 55.16 279 TYR A O 1
ATOM 2128 N N . GLY A 1 280 ? -16.612 8.118 15.611 1.00 48.56 280 GLY A N 1
ATOM 2129 C CA . GLY A 1 280 ? -17.808 8.922 15.789 1.00 48.56 280 GLY A CA 1
ATOM 2130 C C . GLY A 1 280 ? -17.438 10.086 16.688 1.00 48.56 280 GLY A C 1
ATOM 2131 O O . GLY A 1 280 ? -17.307 9.925 17.902 1.00 48.56 280 GLY A O 1
ATOM 2132 N N . THR A 1 281 ? -17.175 11.244 16.086 1.00 50.91 281 THR A N 1
ATOM 2133 C CA . THR A 1 281 ? -17.014 12.456 16.855 1.00 50.91 281 THR A CA 1
ATOM 2134 C C . THR A 1 281 ? -18.359 12.576 17.531 1.00 50.91 281 THR A C 1
ATOM 2136 O O . THR A 1 281 ? -19.402 12.479 16.876 1.00 50.91 281 THR A O 1
ATOM 2139 N N . LEU A 1 282 ? -18.358 12.657 18.862 1.00 54.97 282 LEU A N 1
ATOM 2140 C CA . LEU A 1 282 ? -19.545 13.109 19.562 1.00 54.97 282 LEU A CA 1
ATOM 2141 C C . LEU A 1 282 ? -19.970 14.354 18.792 1.00 54.97 282 LEU A C 1
ATOM 2143 O O . LEU A 1 282 ? -19.173 15.286 18.668 1.00 54.97 282 LEU A O 1
ATOM 2147 N N . THR A 1 283 ? -21.131 14.297 18.135 1.00 65.94 283 THR A N 1
ATOM 2148 C CA . THR A 1 283 ? -21.525 15.361 17.213 1.00 65.94 283 THR A CA 1
ATOM 2149 C C . THR A 1 283 ? -21.422 16.682 17.965 1.00 65.94 283 THR A C 1
ATOM 2151 O O . THR A 1 283 ? -21.551 16.703 19.193 1.00 65.94 283 THR A O 1
ATOM 2154 N N . ALA A 1 284 ? -21.196 17.802 17.278 1.00 65.06 284 ALA A N 1
ATOM 2155 C CA . ALA A 1 284 ? -21.144 19.101 17.957 1.00 65.06 284 ALA A CA 1
ATOM 2156 C C . ALA A 1 284 ? -22.350 19.299 18.907 1.00 65.06 284 ALA A C 1
ATOM 2158 O O . ALA A 1 284 ? -22.205 19.863 19.988 1.00 65.06 284 ALA A O 1
ATOM 2159 N N . ALA A 1 285 ? -23.507 18.720 18.554 1.00 69.38 285 ALA A N 1
ATOM 2160 C CA . ALA A 1 285 ? -24.686 18.619 19.405 1.00 69.38 285 ALA A CA 1
ATOM 2161 C C . ALA A 1 285 ? -24.466 17.798 20.693 1.00 69.38 285 ALA A C 1
ATOM 2163 O O . ALA A 1 285 ? -24.815 18.267 21.772 1.00 69.38 285 ALA A O 1
ATOM 2164 N N . PHE A 1 286 ? -23.876 16.604 20.626 1.00 79.38 286 PHE A N 1
ATOM 2165 C CA . PHE A 1 286 ? -23.610 15.783 21.811 1.00 79.38 286 PHE A CA 1
ATOM 2166 C C . PHE A 1 286 ? -22.550 16.404 22.731 1.00 79.38 286 PHE A C 1
ATOM 2168 O O . PHE A 1 286 ? -22.723 16.413 23.949 1.00 79.38 286 PHE A O 1
ATOM 2175 N N . ILE A 1 287 ? -21.491 16.996 22.167 1.00 81.06 287 ILE A N 1
ATOM 2176 C CA . ILE A 1 287 ? -20.498 17.754 22.948 1.00 81.06 287 ILE A CA 1
ATOM 2177 C C . ILE A 1 287 ? -21.168 18.956 23.623 1.00 81.06 287 ILE A C 1
ATOM 2179 O O . ILE A 1 287 ? -20.946 19.188 24.810 1.00 81.06 287 ILE A O 1
ATOM 2183 N N . ALA A 1 288 ? -22.037 19.684 22.914 1.00 82.06 288 ALA A N 1
ATOM 2184 C CA . ALA A 1 288 ? -22.789 20.795 23.492 1.00 82.06 288 ALA A CA 1
ATOM 2185 C C . ALA A 1 288 ? -23.693 20.341 24.650 1.00 82.06 288 ALA A C 1
ATOM 2187 O O . ALA A 1 288 ? -23.718 20.995 25.690 1.00 82.06 288 ALA A O 1
ATOM 2188 N N . VAL A 1 289 ? -24.376 19.198 24.523 1.00 90.69 289 VAL A N 1
ATOM 2189 C CA . VAL A 1 289 ? -25.199 18.626 25.604 1.00 90.69 289 VAL A CA 1
ATOM 2190 C C . VAL A 1 289 ? -24.347 18.274 26.827 1.00 90.69 289 VAL A C 1
ATOM 2192 O O . VAL A 1 289 ? -24.720 18.629 27.947 1.00 90.69 289 VAL A O 1
ATOM 2195 N N . LEU A 1 290 ? -23.185 17.642 26.635 1.00 90.88 290 LEU A N 1
ATOM 2196 C CA . LEU A 1 290 ? -22.260 17.336 27.732 1.00 90.88 290 LEU A CA 1
ATOM 2197 C C . LEU A 1 290 ? -21.725 18.605 28.414 1.00 90.88 290 LEU A C 1
ATOM 2199 O O . LEU A 1 290 ? -21.655 18.655 29.642 1.00 90.88 290 LEU A O 1
ATOM 2203 N N . MET A 1 291 ? -21.406 19.645 27.641 1.00 91.75 291 MET A N 1
ATOM 2204 C CA . MET A 1 291 ? -20.963 20.940 28.169 1.00 91.75 291 MET A CA 1
ATOM 2205 C C . MET A 1 291 ? -22.069 21.642 28.966 1.00 91.75 291 MET A C 1
ATOM 2207 O O . MET A 1 291 ? -21.802 22.181 30.039 1.00 91.75 291 MET A O 1
ATOM 2211 N N . ILE A 1 292 ? -23.320 21.599 28.496 1.00 94.31 292 ILE A N 1
ATOM 2212 C CA . ILE A 1 292 ? -24.476 22.153 29.218 1.00 94.31 292 ILE A CA 1
ATOM 2213 C C . ILE A 1 292 ? -24.683 21.409 30.541 1.00 94.31 292 ILE A C 1
ATOM 2215 O O . ILE A 1 292 ? -24.823 22.049 31.583 1.00 94.31 292 ILE A O 1
ATOM 2219 N N . LEU A 1 293 ? -24.655 20.073 30.524 1.00 96.25 293 LEU A N 1
ATOM 2220 C CA . LEU A 1 293 ? -24.772 19.250 31.732 1.00 96.25 293 LEU A CA 1
ATOM 2221 C C . LEU A 1 293 ? -23.669 19.575 32.742 1.00 96.25 293 LEU A C 1
ATOM 2223 O O . LEU A 1 293 ? -23.956 19.772 33.923 1.00 96.25 293 LEU A O 1
ATOM 2227 N N . PHE A 1 294 ? -22.424 19.697 32.281 1.00 96.19 294 PHE A N 1
ATOM 2228 C CA . PHE A 1 294 ? -21.301 20.085 33.128 1.00 96.19 294 PHE A CA 1
ATOM 2229 C C . PHE A 1 294 ? -21.500 21.480 33.740 1.00 96.19 294 PHE A C 1
ATOM 2231 O O . PHE A 1 294 ? -21.368 21.640 34.953 1.00 96.19 294 PHE A O 1
ATOM 2238 N N . CYS A 1 295 ? -21.902 22.475 32.944 1.00 96.50 295 CYS A N 1
ATOM 2239 C CA . CYS A 1 295 ? -22.204 23.824 33.431 1.00 96.50 295 CYS A CA 1
ATOM 2240 C C . CYS A 1 295 ? -23.333 23.835 34.473 1.00 96.50 295 CYS A C 1
ATOM 2242 O O . CYS A 1 295 ? -23.223 24.530 35.484 1.00 96.50 295 CYS A O 1
ATOM 2244 N N . LEU A 1 296 ? -24.393 23.044 34.274 1.00 97.00 296 LEU A N 1
ATOM 2245 C CA . LEU A 1 296 ? -25.482 22.913 35.245 1.00 97.00 296 LEU A CA 1
ATOM 2246 C C . LEU A 1 296 ? -24.981 22.318 36.563 1.00 97.00 296 LEU A C 1
ATOM 2248 O O . LEU A 1 296 ? -25.250 22.882 37.624 1.00 97.00 296 LEU A O 1
ATOM 2252 N N . ILE A 1 297 ? -24.189 21.246 36.510 1.00 97.19 297 ILE A N 1
ATOM 2253 C CA . ILE A 1 297 ? -23.595 20.624 37.702 1.00 97.19 297 ILE A CA 1
ATOM 2254 C C . ILE A 1 297 ? -22.714 21.627 38.454 1.00 97.19 297 ILE A C 1
ATOM 2256 O O . ILE A 1 297 ? -22.857 21.785 39.668 1.00 97.19 297 ILE A O 1
ATOM 2260 N N . VAL A 1 298 ? -21.845 22.349 37.742 1.00 97.00 298 VAL A N 1
ATOM 2261 C CA . VAL A 1 298 ? -20.983 23.382 38.335 1.00 97.00 298 VAL A CA 1
ATOM 2262 C C . VAL A 1 298 ? -21.823 24.495 38.965 1.00 97.00 298 VAL A C 1
ATOM 2264 O O . VAL A 1 298 ? -21.550 24.896 40.096 1.00 97.00 298 VAL A O 1
ATOM 2267 N N . SER A 1 299 ? -22.886 24.953 38.296 1.00 96.31 299 SER A N 1
ATOM 2268 C CA . SER A 1 299 ? -23.771 25.991 38.840 1.00 96.31 299 SER A CA 1
ATOM 2269 C C . SER A 1 299 ? -24.468 25.554 40.134 1.00 96.31 299 SER A C 1
ATOM 2271 O O . SER A 1 299 ? -24.505 26.317 41.100 1.00 96.31 299 SER A O 1
ATOM 2273 N N . VAL A 1 300 ? -24.936 24.302 40.208 1.00 97.25 300 VAL A N 1
ATOM 2274 C CA . VAL A 1 300 ? -25.551 23.731 41.414 1.00 97.25 300 VAL A CA 1
ATOM 2275 C C . VAL A 1 300 ? -24.531 23.659 42.549 1.00 97.25 300 VAL A C 1
ATOM 2277 O O . VAL A 1 300 ? -24.834 24.055 43.674 1.00 97.25 300 VAL A O 1
ATOM 2280 N N . TYR A 1 301 ? -23.301 23.229 42.260 1.00 97.25 301 TYR A N 1
ATOM 2281 C CA . TYR A 1 301 ? -22.216 23.202 43.242 1.00 97.25 301 TYR A CA 1
ATOM 2282 C C . TYR A 1 301 ? -21.889 24.591 43.799 1.00 97.25 301 TYR A C 1
ATOM 2284 O O . TYR A 1 301 ? -21.735 24.742 45.014 1.00 97.25 301 TYR A O 1
ATOM 2292 N N . ILE A 1 302 ? -21.827 25.609 42.937 1.00 96.75 302 ILE A N 1
ATOM 2293 C CA . ILE A 1 302 ? -21.598 27.000 43.347 1.00 96.75 302 ILE A CA 1
ATOM 2294 C C . ILE A 1 302 ? -22.746 27.493 44.234 1.00 96.75 302 ILE A C 1
ATOM 2296 O O . ILE A 1 302 ? -22.486 28.077 45.285 1.00 96.75 302 ILE A O 1
ATOM 2300 N N . ILE A 1 303 ? -24.004 27.219 43.875 1.00 96.50 303 ILE A N 1
ATOM 2301 C CA . ILE A 1 303 ? -25.167 27.599 44.692 1.00 96.50 303 ILE A CA 1
ATOM 2302 C C . ILE A 1 303 ? -25.102 26.928 46.068 1.00 96.50 303 ILE A C 1
ATOM 2304 O O . ILE A 1 303 ? -25.261 27.604 47.084 1.00 96.50 303 ILE A O 1
ATOM 2308 N N . ILE A 1 304 ? -24.814 25.625 46.131 1.00 96.19 304 ILE A N 1
ATOM 2309 C CA . ILE A 1 304 ? -24.663 24.897 47.401 1.00 96.19 304 ILE A CA 1
ATOM 2310 C C . ILE A 1 304 ? -23.539 25.511 48.244 1.00 96.19 304 ILE A C 1
ATOM 2312 O O . ILE A 1 304 ? -23.699 25.689 49.455 1.00 96.19 304 ILE A O 1
ATOM 2316 N N . PHE A 1 305 ? -22.413 25.861 47.621 1.00 96.69 305 PHE A N 1
ATOM 2317 C CA . PHE A 1 305 ? -21.296 26.508 48.301 1.00 96.69 305 PHE A CA 1
ATOM 2318 C C . PHE A 1 305 ? -21.690 27.877 48.869 1.00 96.69 305 PHE A C 1
ATOM 2320 O O . PHE A 1 305 ? -21.471 28.129 50.055 1.00 96.69 305 PHE A O 1
ATOM 2327 N N . ILE A 1 306 ? -22.343 28.727 48.071 1.00 96.00 306 ILE A N 1
ATOM 2328 C CA . ILE A 1 306 ? -22.848 30.035 48.513 1.00 96.00 306 ILE A CA 1
ATOM 2329 C C . ILE A 1 306 ? -23.833 29.858 49.669 1.00 96.00 306 ILE A C 1
ATOM 2331 O O . ILE A 1 306 ? -23.694 30.528 50.690 1.00 96.00 306 ILE A O 1
ATOM 2335 N N . MET A 1 307 ? -24.778 28.921 49.566 1.00 95.00 307 MET A N 1
ATOM 2336 C CA . MET A 1 307 ? -25.739 28.642 50.635 1.00 95.00 307 MET A CA 1
ATOM 2337 C C . MET A 1 307 ? -25.041 28.227 51.933 1.00 95.00 307 MET A C 1
ATOM 2339 O O . MET A 1 307 ? -25.404 28.720 52.999 1.00 95.00 307 MET A O 1
ATOM 2343 N N . ARG A 1 308 ? -23.992 27.394 51.871 1.00 95.06 308 ARG A N 1
ATOM 2344 C CA . ARG A 1 308 ? -23.188 27.048 53.058 1.00 95.06 308 ARG A CA 1
ATOM 2345 C C . ARG A 1 308 ? -22.507 28.268 53.673 1.00 95.06 308 ARG A C 1
ATOM 2347 O O . ARG A 1 308 ? -22.520 28.407 54.895 1.00 95.06 308 ARG A O 1
ATOM 2354 N N . VAL A 1 309 ? -21.949 29.156 52.851 1.00 95.06 309 VAL A N 1
ATOM 2355 C CA . VAL A 1 309 ? -21.318 30.400 53.319 1.00 95.06 309 VAL A CA 1
ATOM 2356 C C . VAL A 1 309 ? -22.350 31.331 53.962 1.00 95.06 309 VAL A C 1
ATOM 2358 O O . VAL A 1 309 ? -22.102 31.850 55.049 1.00 95.06 309 VAL A O 1
ATOM 2361 N N . VAL A 1 310 ? -23.521 31.503 53.343 1.00 95.12 310 VAL A N 1
ATOM 2362 C CA . VAL A 1 310 ? -24.611 32.344 53.862 1.00 95.12 310 VAL A CA 1
ATOM 2363 C C . VAL A 1 310 ? -25.148 31.794 55.180 1.00 95.12 310 VAL A C 1
ATOM 2365 O O . VAL A 1 310 ? -25.273 32.550 56.139 1.00 95.12 310 VAL A O 1
ATOM 2368 N N . VAL A 1 311 ? -25.406 30.487 55.273 1.00 94.69 311 VAL A N 1
ATOM 2369 C CA . VAL A 1 311 ? -25.858 29.842 56.518 1.00 94.69 311 VAL A CA 1
ATOM 2370 C C . VAL A 1 311 ? -24.808 29.995 57.622 1.00 94.69 311 VAL A C 1
ATOM 2372 O O . VAL A 1 311 ? -25.152 30.344 58.752 1.00 94.69 311 VAL A O 1
ATOM 2375 N N . ALA A 1 312 ? -23.521 29.816 57.307 1.00 91.94 312 ALA A N 1
ATOM 2376 C CA . ALA A 1 312 ? -22.438 30.035 58.265 1.00 91.94 312 ALA A CA 1
ATOM 2377 C C . ALA A 1 312 ? -22.359 31.501 58.728 1.00 91.94 312 ALA A C 1
ATOM 2379 O O . ALA A 1 312 ? -22.207 31.765 59.923 1.00 91.94 312 ALA A O 1
ATOM 2380 N N . ALA A 1 313 ? -22.507 32.462 57.811 1.00 90.31 313 ALA A N 1
ATOM 2381 C CA . ALA A 1 313 ? -22.536 33.887 58.132 1.00 90.31 313 ALA A CA 1
ATOM 2382 C C . ALA A 1 313 ? -23.756 34.247 58.994 1.00 90.31 313 ALA A C 1
ATOM 2384 O O . ALA A 1 313 ? -23.608 34.940 60.001 1.00 90.31 313 ALA A O 1
ATOM 2385 N N . TYR A 1 314 ? -24.933 33.715 58.659 1.00 93.00 314 TYR A N 1
ATOM 2386 C CA . TYR A 1 314 ? -26.159 33.889 59.431 1.00 93.00 314 TYR A CA 1
ATOM 2387 C C . TYR A 1 314 ? -25.988 33.374 60.866 1.00 93.00 314 TYR A C 1
ATOM 2389 O O . TYR A 1 314 ? -26.168 34.140 61.817 1.00 93.00 314 TYR A O 1
ATOM 2397 N N . HIS A 1 315 ? -25.514 32.136 61.045 1.00 88.25 315 HIS A N 1
ATOM 2398 C CA . HIS A 1 315 ? -25.212 31.589 62.373 1.00 88.25 315 HIS A CA 1
ATOM 2399 C C . HIS A 1 315 ? -24.197 32.440 63.141 1.00 88.25 315 HIS A C 1
ATOM 2401 O O . HIS A 1 315 ? -24.360 32.665 64.342 1.00 88.25 315 HIS A O 1
ATOM 2407 N N . LYS A 1 316 ? -23.169 32.959 62.459 1.00 89.25 316 LYS A N 1
ATOM 2408 C CA . LYS A 1 316 ? -22.176 33.847 63.072 1.00 89.25 316 LYS A CA 1
ATOM 2409 C C . LYS A 1 316 ? -22.820 35.147 63.565 1.00 89.25 316 LYS A C 1
ATOM 2411 O O . LYS A 1 316 ? -22.535 35.569 64.685 1.00 89.25 316 LYS A O 1
ATOM 2416 N N . THR A 1 317 ? -23.709 35.760 62.779 1.00 84.38 317 THR A N 1
ATOM 2417 C CA . THR A 1 317 ? -24.425 36.985 63.184 1.00 84.38 317 THR A CA 1
ATOM 2418 C C . THR A 1 317 ? -25.354 36.761 64.374 1.00 84.38 317 THR A C 1
ATOM 2420 O O . THR A 1 317 ? -25.317 37.551 65.317 1.00 84.38 317 THR A O 1
ATOM 2423 N N . GLU A 1 318 ? -26.116 35.666 64.400 1.00 87.19 318 GLU A N 1
ATOM 2424 C CA . GLU A 1 318 ? -26.949 35.319 65.560 1.00 87.19 318 GLU A CA 1
ATOM 2425 C C . GLU A 1 318 ? -26.097 35.058 66.809 1.00 87.19 318 GLU A C 1
ATOM 2427 O O . GLU A 1 318 ? -26.407 35.538 67.902 1.00 87.19 318 GLU A O 1
ATOM 2432 N N . HIS A 1 319 ? -24.940 34.410 66.652 1.00 80.81 319 HIS A N 1
ATOM 2433 C CA . HIS A 1 319 ? -24.008 34.222 67.760 1.00 80.81 319 HIS A CA 1
ATOM 2434 C C . HIS A 1 319 ? -23.439 35.556 68.288 1.00 80.81 319 HIS A C 1
ATOM 2436 O O . HIS A 1 319 ? -23.217 35.688 69.499 1.00 80.81 319 HIS A O 1
ATOM 2442 N N . TYR A 1 320 ? -23.214 36.555 67.424 1.00 79.62 320 TYR A N 1
ATOM 2443 C CA . TYR A 1 320 ? -22.828 37.905 67.852 1.00 79.62 320 TYR A CA 1
ATOM 2444 C C . TYR A 1 320 ? -23.958 38.611 68.608 1.00 79.62 320 TYR A C 1
ATOM 2446 O O . TYR A 1 320 ? -23.704 39.145 69.688 1.00 79.62 320 TYR A O 1
ATOM 2454 N N . LYS A 1 321 ? -25.205 38.552 68.118 1.00 82.44 321 LYS A N 1
ATOM 2455 C CA . LYS A 1 321 ? -26.369 39.148 68.803 1.00 82.44 321 LYS A CA 1
ATOM 2456 C C . LYS A 1 321 ? -26.592 38.545 70.192 1.00 82.44 321 LYS A C 1
ATOM 2458 O O . LYS A 1 321 ? -26.821 39.276 71.154 1.00 82.44 321 LYS A O 1
ATOM 2463 N N . LEU A 1 322 ? -26.467 37.222 70.328 1.00 80.00 322 LEU A N 1
ATOM 2464 C CA . LEU A 1 322 ? -26.592 36.530 71.617 1.00 80.00 322 LEU A CA 1
ATOM 2465 C C . LEU A 1 322 ? -25.461 36.879 72.595 1.00 80.00 322 LEU A C 1
ATOM 2467 O O . LEU A 1 322 ? -25.690 36.921 73.807 1.00 80.00 322 LEU A O 1
ATOM 2471 N N . LYS A 1 323 ? -24.239 37.118 72.100 1.00 77.50 323 LYS A N 1
ATOM 2472 C CA . LYS A 1 323 ? -23.126 37.609 72.930 1.00 77.50 323 LYS A CA 1
ATOM 2473 C C . LYS A 1 323 ? -23.369 39.044 73.387 1.00 77.50 323 LYS A C 1
ATOM 2475 O O . LYS A 1 323 ? -23.210 39.322 74.571 1.00 77.50 323 LYS A O 1
ATOM 2480 N N . ASP A 1 324 ? -23.795 39.924 72.488 1.00 81.19 324 ASP A N 1
ATOM 2481 C CA . ASP A 1 324 ? -24.073 41.325 72.811 1.00 81.19 324 ASP A CA 1
ATOM 2482 C C . ASP A 1 324 ? -25.221 41.469 73.824 1.00 81.19 324 ASP A C 1
ATOM 2484 O O . ASP A 1 324 ? -25.080 42.177 74.819 1.00 81.19 324 ASP A O 1
ATOM 2488 N N . LYS A 1 325 ? -26.309 40.700 73.668 1.00 81.00 325 LYS A N 1
ATOM 2489 C CA . LYS A 1 325 ? -27.402 40.651 74.657 1.00 81.00 325 LYS A CA 1
ATOM 2490 C C . LYS A 1 325 ? -26.910 40.187 76.035 1.00 81.00 325 LYS A C 1
ATOM 2492 O O . LYS A 1 325 ? -27.271 40.779 77.046 1.00 81.00 325 LYS A O 1
ATOM 2497 N N . ARG A 1 326 ? -26.021 39.184 76.085 1.00 77.56 326 ARG A N 1
ATOM 2498 C CA . ARG A 1 326 ? -25.362 38.748 77.333 1.00 77.56 326 ARG A CA 1
ATOM 2499 C C . ARG A 1 326 ? -24.439 39.812 77.939 1.00 77.56 326 ARG A C 1
ATOM 2501 O O . ARG A 1 326 ? -24.313 39.857 79.160 1.00 77.56 326 ARG A O 1
ATOM 2508 N N . HIS A 1 327 ? -23.771 40.633 77.128 1.00 74.94 327 HIS A N 1
ATOM 2509 C CA . HIS A 1 327 ? -22.949 41.743 77.621 1.00 74.94 327 HIS A CA 1
ATOM 2510 C C . HIS A 1 327 ? -23.799 42.909 78.132 1.00 74.94 327 HIS A C 1
ATOM 2512 O O . HIS A 1 327 ? -23.451 43.480 79.162 1.00 74.94 327 HIS A O 1
ATOM 2518 N N . ARG A 1 328 ? -24.911 43.237 77.460 1.00 73.69 328 ARG A N 1
ATOM 2519 C CA . ARG A 1 328 ? -25.864 44.260 77.916 1.00 73.69 328 ARG A CA 1
ATOM 2520 C C . ARG A 1 328 ? -26.539 43.881 79.232 1.00 73.69 328 ARG A C 1
ATOM 2522 O O . ARG A 1 328 ? -26.519 44.702 80.138 1.00 73.69 328 ARG A O 1
ATOM 2529 N N . ASN A 1 329 ? -27.024 42.645 79.375 1.00 76.75 329 ASN A N 1
ATOM 2530 C CA . ASN A 1 329 ? -27.598 42.183 80.647 1.00 76.75 329 ASN A CA 1
ATOM 2531 C C . ASN A 1 329 ? -26.580 42.278 81.794 1.00 76.75 329 ASN A C 1
ATOM 2533 O O . ASN A 1 329 ? -26.893 42.845 82.827 1.00 76.75 329 ASN A O 1
ATOM 2537 N N . ARG A 1 330 ? -25.328 41.845 81.577 1.00 75.62 330 ARG A N 1
ATOM 2538 C CA . ARG A 1 330 ? -24.278 41.961 82.605 1.00 75.62 330 ARG A CA 1
ATOM 2539 C C . ARG A 1 330 ? -23.922 43.399 82.992 1.00 75.62 330 ARG A C 1
ATOM 2541 O O . ARG A 1 330 ? -23.493 43.610 84.118 1.00 75.62 330 ARG A O 1
ATOM 2548 N N . ARG A 1 331 ? -24.044 44.371 82.078 1.00 73.69 331 ARG A N 1
ATOM 2549 C CA . ARG A 1 331 ? -23.884 45.793 82.433 1.00 73.69 331 ARG A CA 1
ATOM 2550 C C . ARG A 1 331 ? -25.061 46.282 83.265 1.00 73.69 331 ARG A C 1
ATOM 2552 O O . ARG A 1 331 ? -24.828 46.930 84.267 1.00 73.69 331 ARG A O 1
ATOM 2559 N N . HIS A 1 332 ? -26.283 45.907 82.890 1.00 73.94 332 HIS A N 1
ATOM 2560 C CA . HIS A 1 332 ? -27.479 46.273 83.643 1.00 73.94 332 HIS A CA 1
ATOM 2561 C C . HIS A 1 332 ? -27.439 45.726 85.078 1.00 73.94 332 HIS A C 1
ATOM 2563 O O . HIS A 1 332 ? -27.673 46.484 86.011 1.00 73.94 332 HIS A O 1
ATOM 2569 N N . ASP A 1 333 ? -27.044 44.460 85.259 1.00 76.19 333 ASP A N 1
ATOM 2570 C CA . ASP A 1 333 ? -26.865 43.853 86.588 1.00 76.19 333 ASP A CA 1
ATOM 2571 C C . ASP A 1 333 ? -25.797 44.600 87.416 1.00 76.19 333 ASP A C 1
ATOM 2573 O O . ASP A 1 333 ? -25.922 44.758 88.629 1.00 76.19 333 ASP A O 1
ATOM 2577 N N . PHE A 1 334 ? -24.728 45.073 86.765 1.00 76.12 334 PHE A N 1
ATOM 2578 C CA . PHE A 1 334 ? -23.656 45.824 87.423 1.00 76.12 334 PHE A CA 1
ATOM 2579 C C . PHE A 1 334 ? -24.077 47.254 87.794 1.00 76.12 334 PHE A C 1
ATOM 2581 O O . PHE A 1 334 ? -23.735 47.727 88.877 1.00 76.12 334 PHE A O 1
ATOM 2588 N N . ASP A 1 335 ? -24.823 47.934 86.923 1.00 76.69 335 ASP A N 1
ATOM 2589 C CA . ASP A 1 335 ? -25.343 49.284 87.163 1.00 76.69 335 ASP A CA 1
ATOM 2590 C C . ASP A 1 335 ? -26.421 49.275 88.264 1.00 76.69 335 ASP A C 1
ATOM 2592 O O . ASP A 1 335 ? -26.435 50.160 89.120 1.00 76.69 335 ASP A O 1
ATOM 2596 N N . GLU A 1 336 ? -27.263 48.239 88.312 1.00 76.56 336 GLU A N 1
ATOM 2597 C CA . GLU A 1 336 ? -28.240 48.009 89.386 1.00 76.56 336 GLU A CA 1
ATOM 2598 C C . GLU A 1 336 ? -27.548 47.754 90.735 1.00 76.56 336 GLU A C 1
ATOM 2600 O O . GLU A 1 336 ? -27.870 48.397 91.738 1.00 76.56 336 GLU A O 1
ATOM 2605 N N . TYR A 1 337 ? -26.515 46.903 90.753 1.00 70.44 337 TYR A N 1
ATOM 2606 C CA . TYR A 1 337 ? -25.681 46.703 91.941 1.00 70.44 337 TYR A CA 1
ATOM 2607 C C . TYR A 1 337 ? -25.000 48.004 92.398 1.00 70.44 337 TYR A C 1
ATOM 2609 O O . TYR A 1 337 ? -24.973 48.307 93.592 1.00 70.44 337 TYR A O 1
ATOM 2617 N N . ARG A 1 338 ? -24.497 48.821 91.466 1.00 72.94 338 ARG A N 1
ATOM 2618 C CA . ARG A 1 338 ? -23.887 50.121 91.776 1.00 72.94 338 ARG A CA 1
ATOM 2619 C C . ARG A 1 338 ? -24.897 51.116 92.362 1.00 72.94 338 ARG A C 1
ATOM 2621 O O . ARG A 1 338 ? -24.580 51.751 93.362 1.00 72.94 338 ARG A O 1
ATOM 2628 N N . SER A 1 339 ? -26.107 51.205 91.810 1.00 71.25 339 SER A N 1
ATOM 2629 C CA . SER A 1 339 ? -27.173 52.065 92.351 1.00 71.25 339 SER A CA 1
ATOM 2630 C C . SER A 1 339 ? -27.546 51.678 93.786 1.00 71.25 339 SER A C 1
ATOM 2632 O O . SER A 1 339 ? -27.741 52.554 94.623 1.00 71.25 339 SER A O 1
ATOM 2634 N N . SER A 1 340 ? -27.581 50.377 94.097 1.00 70.56 340 SER A N 1
ATOM 2635 C CA . SER A 1 340 ? -27.856 49.894 95.460 1.00 70.56 340 SER A CA 1
ATOM 2636 C C . SER A 1 340 ? -26.758 50.267 96.469 1.00 70.56 340 SER A C 1
ATOM 2638 O O . SER A 1 340 ? -27.029 50.465 97.653 1.00 70.56 340 SER A O 1
ATOM 2640 N N . LEU A 1 341 ? -25.507 50.394 96.013 1.00 68.81 341 LEU A N 1
ATOM 2641 C CA . LEU A 1 341 ? -24.392 50.862 96.839 1.00 68.81 341 LEU A CA 1
ATOM 2642 C C . LEU A 1 341 ? -24.464 52.376 97.080 1.00 68.81 341 LEU A C 1
ATOM 2644 O O . LEU A 1 341 ? -24.243 52.812 98.209 1.00 68.81 341 LEU A O 1
ATOM 2648 N N . ASP A 1 342 ? -24.807 53.161 96.057 1.00 66.94 342 ASP A N 1
ATOM 2649 C CA . ASP A 1 342 ? -24.961 54.618 96.169 1.00 66.94 342 ASP A CA 1
ATOM 2650 C C . ASP A 1 342 ? -26.165 55.000 97.065 1.00 66.94 342 ASP A C 1
ATOM 2652 O O . ASP A 1 342 ? -26.070 55.925 97.873 1.00 66.94 342 ASP A O 1
ATOM 2656 N N . GLU A 1 343 ? -27.273 54.249 97.008 1.00 64.06 343 GLU A N 1
ATOM 2657 C CA . GLU A 1 343 ? -28.447 54.447 97.878 1.00 64.06 343 GLU A CA 1
ATOM 2658 C C . GLU A 1 343 ? -28.127 54.130 99.350 1.00 64.06 343 GLU A C 1
ATOM 2660 O O . GLU A 1 343 ? -28.417 54.926 100.245 1.00 64.06 343 GLU A O 1
ATOM 2665 N N . ASN A 1 344 ? -27.408 53.033 99.610 1.00 59.28 344 ASN A N 1
ATOM 2666 C CA . ASN A 1 344 ? -26.930 52.704 100.957 1.00 59.28 344 ASN A CA 1
ATOM 2667 C C . ASN A 1 344 ? -25.886 53.710 101.483 1.00 59.28 344 ASN A C 1
ATOM 2669 O O . ASN A 1 344 ? -25.842 53.987 102.683 1.00 59.28 344 ASN A O 1
ATOM 2673 N N . SER A 1 345 ? -25.080 54.307 100.599 1.00 58.50 345 SER A N 1
ATOM 2674 C CA . SER A 1 345 ? -24.152 55.393 100.939 1.00 58.50 345 SER A CA 1
ATOM 2675 C C . SER A 1 345 ? -24.869 56.688 101.349 1.00 58.50 345 SER A C 1
ATOM 2677 O O . SER A 1 345 ? -24.342 57.409 102.195 1.00 58.50 345 SER A O 1
ATOM 2679 N N . MET A 1 346 ? -26.037 57.010 100.777 1.00 56.62 346 MET A N 1
ATOM 2680 C CA . MET A 1 346 ? -26.834 58.184 101.182 1.00 56.62 346 MET A CA 1
ATOM 2681 C C . MET A 1 346 ? -27.612 57.955 102.481 1.00 56.62 346 MET A C 1
ATOM 2683 O O . MET A 1 346 ? -27.782 58.885 103.270 1.00 56.62 346 MET A O 1
ATOM 2687 N N . ILE A 1 347 ? -28.063 56.724 102.738 1.00 56.88 347 ILE A N 1
ATOM 2688 C CA . ILE A 1 347 ? -28.744 56.376 103.995 1.00 56.88 347 ILE A CA 1
ATOM 2689 C C . ILE A 1 347 ? -27.775 56.520 105.181 1.00 56.88 347 ILE A C 1
ATOM 2691 O O . ILE A 1 347 ? -28.139 57.088 106.208 1.00 56.88 347 ILE A O 1
ATOM 2695 N N . LEU A 1 348 ? -26.507 56.132 105.011 1.00 53.94 348 LEU A N 1
ATOM 2696 C CA . LEU A 1 348 ? -25.471 56.298 106.039 1.00 53.94 348 LEU A CA 1
ATOM 2697 C C . LEU A 1 348 ? -25.067 57.762 106.308 1.00 53.94 348 LEU A C 1
ATOM 2699 O O . LEU A 1 348 ? -24.524 58.035 107.377 1.00 53.94 348 LEU A O 1
ATOM 2703 N N . SER A 1 349 ? -25.332 58.711 105.400 1.00 54.03 349 SER A N 1
ATOM 2704 C CA . SER A 1 349 ? -25.061 60.137 105.656 1.00 54.03 349 SER A CA 1
ATOM 2705 C C . SER A 1 349 ? -26.228 60.887 106.306 1.00 54.03 349 SER A C 1
ATOM 2707 O O . SER A 1 349 ? -26.001 61.942 106.892 1.00 54.03 349 SER A O 1
ATOM 2709 N N . ASN A 1 350 ? -27.458 60.368 106.219 1.00 51.09 350 ASN A N 1
ATOM 2710 C CA . ASN A 1 350 ? -28.652 61.019 106.776 1.00 51.09 350 ASN A CA 1
ATOM 2711 C C . ASN A 1 350 ? -29.073 60.494 108.158 1.00 51.09 350 ASN A C 1
ATOM 2713 O O . ASN A 1 350 ? -29.878 61.149 108.812 1.00 51.09 350 ASN A O 1
ATOM 2717 N N . ASP A 1 351 ? -28.506 59.383 108.639 1.00 49.78 351 ASP A N 1
ATOM 2718 C CA . ASP A 1 351 ? -28.788 58.849 109.987 1.00 49.78 351 ASP A CA 1
ATOM 2719 C C . ASP A 1 351 ? -27.875 59.438 111.090 1.00 49.78 351 ASP A C 1
ATOM 2721 O O . ASP A 1 351 ? -27.919 59.041 112.252 1.00 49.78 351 ASP A O 1
ATOM 2725 N N . TYR A 1 352 ? -27.061 60.441 110.742 1.00 51.34 352 TYR A N 1
ATOM 2726 C CA . TYR A 1 352 ? -26.305 61.271 111.684 1.00 51.34 352 TYR A CA 1
ATOM 2727 C C . TYR A 1 352 ? -26.791 62.721 111.642 1.00 51.34 352 TYR A C 1
ATOM 2729 O O . TYR A 1 352 ? -26.024 63.629 111.354 1.00 51.34 352 TYR A O 1
ATOM 2737 N N . THR A 1 353 ? -28.068 62.981 111.911 1.00 52.47 353 THR A N 1
ATOM 2738 C CA . THR A 1 353 ? -28.486 64.226 112.582 1.00 52.47 353 THR A CA 1
ATOM 2739 C C . THR A 1 353 ? -29.903 64.070 113.134 1.00 52.47 353 THR A C 1
ATOM 2741 O O . THR A 1 353 ? -30.811 63.669 112.420 1.00 52.47 353 THR A O 1
ATOM 2744 N N . VAL A 1 354 ? -30.084 64.479 114.397 1.00 44.59 354 VAL A N 1
ATOM 2745 C CA . VAL A 1 354 ? -31.336 64.535 115.185 1.00 44.59 354 VAL A CA 1
ATOM 2746 C C . VAL A 1 354 ? -31.661 63.292 116.042 1.00 44.59 354 VAL A C 1
ATOM 2748 O O . VAL A 1 354 ? -32.609 62.558 115.777 1.00 44.59 354 VAL A O 1
ATOM 2751 N N . LYS A 1 355 ? -30.968 63.147 117.183 1.00 40.34 355 LYS A N 1
ATOM 2752 C CA . LYS A 1 355 ? -31.497 63.579 118.497 1.00 40.34 355 LYS A CA 1
ATOM 2753 C C . LYS A 1 355 ? -30.421 63.559 119.598 1.00 40.34 355 LYS A C 1
ATOM 2755 O O . LYS A 1 355 ? -29.745 62.551 119.766 1.00 40.34 355 LYS A O 1
ATOM 2760 N N . ASP A 1 356 ? -30.401 64.690 120.308 1.00 39.06 356 ASP A N 1
ATOM 2761 C CA . ASP A 1 356 ? -29.719 65.104 121.551 1.00 39.06 356 ASP A CA 1
ATOM 2762 C C . ASP A 1 356 ? -28.194 65.303 121.559 1.00 39.06 356 ASP A C 1
ATOM 2764 O O . ASP A 1 356 ? -27.422 64.319 121.583 1.00 39.06 356 ASP A O 1
#

Sequence (356 aa):
MTAVLQLLVPLLLAAIAPVQAAGPSNGDLRLVNSTGGPSALEGALQIYLATNGTWGAVCVRAGSNKELYNTVCQQLGYTGADGTGSYVTNVSVNNVTNDEFPAPLLTGVQCSSVYPHLLRCGYTLVTDVMEDICEDGTGVPYVTCMSSNLTSSGPYPGQVALFYGEWSSEGLLQVYLNNRWGTVCSEFFTLANGDSVCQQLGYTNALYYGPYSQYGIRWIWLRELNATCNSSCFKDCYTAPTIRNIYCSNRDDVYLVCTFDTTRYDSSLPYGRNCSLEYGTLTAAFIAVLMILFCLIVSVYIIIFIMRVVVAAYHKTEHYKLKDKRHRNRRHDFDEYRSSLDENSMILSNDYTVKD

Organism: Amphimedon queenslandica (NCBI:txid400682)

Foldseek 3Di:
DPPVVVVCVVVVVVVDPPPPQDQAFAQWWFAADPVLDTDLFKHFIWGAHPVVRDIAFAKEAAVADQQLLQLRLLLSVFNGFPDFFDFDAPQACVCQPDSRHHHHQWYHFHAPHRALGSVLTDIDGCVVDDDGGRHDRMGGGITGGDPDQDDVVGDFAQDWAAPPRPISQKHFIWGQHPNDIFFEFQQLDEQLLQCLRCLLSVFRGWPDKDFDQDDDDGFHFYRDFQRNHDHNQSPVGDDGDPGTDPPDTSRRGMITGTHHDPVPDDSPDHPPPPSGPPPPDCPPVNVVVVVVVVVVVVVVVVVVVVVVVVVVVVVVVVVVVVVVVVVVVVVVVVVVVVVVVVVVVVVVVPVPDDDD

InterPro domains:
  IPR001190 SRCR domain [PF00530] (36-128)
  IPR001190 SRCR domain [PF00530] (165-259)
  IPR001190 SRCR domain [PS00420] (165-202)
  IPR001190 SRCR domain [PS50287] (29-146)
  IPR001190 SRCR domain [PS50287] (160-259)
  IPR001190 SRCR domain [SM00202] (29-146)
  IPR001190 SRCR domain [SM00202] (160-259)
  IPR036772 SRCR-like domain superfamily [G3DSA:3.10.250.10] (22-152)
  IPR036772 SRCR-like domain superfamily [G3DSA:3.10.250.10] (156-265)
  IPR036772 SRCR-like domain superfamily [SSF56487] (27-147)
  IPR036772 SRCR-like domain superfamily [SSF56487] (158-259)